Protein AF-A0A937C2F3-F1 (afdb_monomer_lite)

Sequence (194 aa):
MKHLNRYILIVVFMLAGIRSEAISIYEISYEFTKLVDFPKYKAMLVRYGNGTGFMRVRYTSKDGKEVYVVNMEFDEVEGRSKIDGLPHLTLQFKGKNPVYIVNTSKSKQNEAYNPDLLWFKKLTTDKNFKPWGVTSQNMDGTWEQGKTIMPATIPGLGAIIRMQLSPKQIQQLLSLPLRQKSISSWWQTPMIHG

Structure (mmCIF, N/CA/C/O backbone):
data_AF-A0A937C2F3-F1
#
_entry.id   AF-A0A937C2F3-F1
#
loop_
_atom_site.group_PDB
_atom_site.id
_atom_site.type_symbol
_atom_site.label_atom_id
_atom_site.label_alt_id
_atom_site.label_comp_id
_atom_site.label_asym_id
_atom_site.label_entity_id
_atom_site.label_seq_id
_atom_site.pdbx_PDB_ins_code
_atom_site.Cartn_x
_atom_site.Cartn_y
_atom_site.Cartn_z
_atom_site.occupancy
_atom_site.B_iso_or_equiv
_atom_site.auth_seq_id
_atom_site.auth_comp_id
_atom_site.auth_asym_id
_atom_site.auth_atom_id
_atom_site.pdbx_PDB_model_num
ATOM 1 N N . MET A 1 1 ? 28.646 -47.382 -11.756 1.00 59.34 1 MET A N 1
ATOM 2 C CA . MET A 1 1 ? 27.239 -46.918 -11.645 1.00 59.34 1 MET A CA 1
ATOM 3 C C . MET A 1 1 ? 26.893 -46.215 -10.324 1.00 59.34 1 MET A C 1
ATOM 5 O O . MET A 1 1 ? 26.184 -45.224 -10.376 1.00 59.34 1 MET A O 1
ATOM 9 N N . LYS A 1 2 ? 27.409 -46.623 -9.148 1.00 66.81 2 LYS A N 1
ATOM 10 C CA . LYS A 1 2 ? 27.052 -46.000 -7.845 1.00 66.81 2 LYS A CA 1
ATOM 11 C C . LYS A 1 2 ? 27.398 -44.502 -7.703 1.00 66.81 2 LYS A C 1
ATOM 13 O O . LYS A 1 2 ? 26.695 -43.782 -7.002 1.00 66.81 2 LYS A O 1
ATOM 18 N N . HIS A 1 3 ? 28.449 -44.023 -8.372 1.00 72.69 3 HIS A N 1
ATOM 19 C CA . HIS A 1 3 ? 28.861 -42.613 -8.313 1.00 72.69 3 HIS A CA 1
ATOM 20 C C . HIS A 1 3 ? 27.993 -41.691 -9.184 1.00 72.69 3 HIS A C 1
ATOM 22 O O . HIS A 1 3 ? 27.753 -40.554 -8.795 1.00 72.69 3 HIS A O 1
ATOM 28 N N . LEU A 1 4 ? 27.442 -42.194 -10.296 1.00 83.81 4 LEU A N 1
ATOM 29 C CA . LEU A 1 4 ? 26.584 -41.422 -11.205 1.00 83.81 4 LEU A CA 1
ATOM 30 C C . LEU A 1 4 ? 25.303 -40.940 -10.503 1.00 83.81 4 LEU A C 1
ATOM 32 O O . LEU A 1 4 ? 24.949 -39.770 -10.601 1.00 83.81 4 LEU A O 1
ATOM 36 N N . ASN A 1 5 ? 24.683 -41.804 -9.691 1.00 81.19 5 ASN A N 1
ATOM 37 C CA . ASN A 1 5 ? 23.485 -41.455 -8.918 1.00 81.19 5 ASN A CA 1
ATOM 38 C C . ASN A 1 5 ? 23.741 -40.343 -7.888 1.00 81.19 5 ASN A C 1
ATOM 40 O O . ASN A 1 5 ? 22.843 -39.553 -7.606 1.00 81.19 5 ASN A O 1
ATOM 44 N N . ARG A 1 6 ? 24.962 -40.246 -7.341 1.00 84.75 6 ARG A N 1
ATOM 45 C CA . ARG A 1 6 ? 25.328 -39.174 -6.400 1.00 84.75 6 ARG A CA 1
ATOM 46 C C . ARG A 1 6 ? 25.446 -37.823 -7.104 1.00 84.75 6 ARG A C 1
ATOM 48 O O . ARG A 1 6 ? 24.940 -36.836 -6.582 1.00 84.75 6 ARG A O 1
ATOM 55 N N . TYR A 1 7 ? 26.054 -37.782 -8.290 1.00 90.50 7 TYR A N 1
ATOM 56 C CA . TYR A 1 7 ? 26.140 -36.546 -9.075 1.00 90.50 7 TYR A CA 1
ATOM 57 C C . TYR A 1 7 ? 24.763 -36.076 -9.551 1.00 90.50 7 TYR A C 1
ATOM 59 O O . TYR A 1 7 ? 24.472 -34.888 -9.463 1.00 90.50 7 TYR A O 1
ATOM 67 N N . ILE A 1 8 ? 23.887 -37.001 -9.959 1.00 91.56 8 ILE A N 1
ATOM 68 C CA . ILE A 1 8 ? 22.504 -36.674 -10.332 1.00 91.56 8 ILE A CA 1
ATOM 69 C C . ILE A 1 8 ? 21.752 -36.052 -9.147 1.00 91.56 8 ILE A C 1
ATOM 71 O O . ILE A 1 8 ? 21.112 -35.020 -9.317 1.00 91.56 8 ILE A O 1
ATOM 75 N N . LEU A 1 9 ? 21.877 -36.608 -7.937 1.00 88.81 9 LEU A N 1
ATOM 76 C CA . LEU A 1 9 ? 21.261 -36.038 -6.730 1.00 88.81 9 LEU A CA 1
ATOM 77 C C . LEU A 1 9 ? 21.763 -34.623 -6.414 1.00 88.81 9 LEU A C 1
ATOM 79 O O . LEU A 1 9 ? 20.959 -33.756 -6.080 1.00 88.81 9 LEU A O 1
ATOM 83 N N . ILE A 1 10 ? 23.068 -34.371 -6.557 1.00 88.56 10 ILE A N 1
ATOM 84 C CA . ILE A 1 10 ? 23.652 -33.037 -6.345 1.00 88.56 10 ILE A CA 1
ATOM 85 C C . ILE A 1 10 ? 23.125 -32.043 -7.386 1.00 88.56 10 ILE A C 1
ATOM 87 O O . ILE A 1 10 ? 22.741 -30.934 -7.024 1.00 88.56 10 ILE A O 1
ATOM 91 N N . VAL A 1 11 ? 23.044 -32.441 -8.659 1.00 89.06 11 VAL A N 1
ATOM 92 C CA . VAL A 1 11 ? 22.509 -31.592 -9.736 1.00 89.06 11 VAL A CA 1
ATOM 93 C C . VAL A 1 11 ? 21.021 -31.303 -9.524 1.00 89.06 11 VAL A C 1
ATOM 95 O O . VAL A 1 11 ? 20.610 -30.152 -9.626 1.00 89.06 11 VAL A O 1
ATOM 98 N N . VAL A 1 12 ? 20.216 -32.303 -9.151 1.00 87.31 12 VAL A N 1
ATOM 99 C CA . VAL A 1 12 ? 18.787 -32.118 -8.837 1.00 87.31 12 VAL A CA 1
ATOM 100 C C . VAL A 1 12 ? 18.601 -31.178 -7.644 1.00 87.31 12 VAL A C 1
ATOM 102 O O . VAL A 1 12 ? 17.763 -30.279 -7.700 1.00 87.31 12 VAL A O 1
ATOM 105 N N . PHE A 1 13 ? 19.409 -31.324 -6.591 1.00 84.38 13 PHE A N 1
ATOM 106 C CA . PHE A 1 13 ? 19.359 -30.440 -5.424 1.00 84.38 13 PHE A CA 1
ATOM 107 C C . PHE A 1 13 ? 19.782 -29.002 -5.766 1.00 84.38 13 PHE A C 1
ATOM 109 O O . PHE A 1 13 ? 19.158 -28.043 -5.315 1.00 84.38 13 PHE A O 1
ATOM 116 N N . MET A 1 14 ? 20.797 -28.841 -6.618 1.00 82.44 14 MET A N 1
ATOM 117 C CA . MET A 1 14 ? 21.270 -27.534 -7.075 1.00 82.44 14 MET A CA 1
ATOM 118 C C . MET A 1 14 ? 20.243 -26.835 -7.979 1.00 82.44 14 MET A C 1
ATOM 120 O O . MET A 1 14 ? 20.016 -25.637 -7.829 1.00 82.44 14 MET A O 1
ATOM 124 N N . LEU A 1 15 ? 19.561 -27.578 -8.856 1.00 81.00 15 LEU A N 1
ATOM 125 C CA . LEU A 1 15 ? 18.489 -27.053 -9.709 1.00 81.00 15 LEU A CA 1
ATOM 126 C C . LEU A 1 15 ? 17.220 -26.702 -8.914 1.00 81.00 15 LEU A C 1
ATOM 128 O O . LEU A 1 15 ? 16.535 -25.735 -9.247 1.00 81.00 15 LEU A O 1
ATOM 132 N N . ALA A 1 16 ? 16.929 -27.429 -7.830 1.00 73.62 16 ALA A N 1
ATOM 133 C CA . ALA A 1 16 ? 15.800 -27.130 -6.947 1.00 73.62 16 ALA A CA 1
ATOM 134 C C . ALA A 1 16 ? 15.969 -25.803 -6.174 1.00 73.62 16 ALA A C 1
ATOM 136 O O . ALA A 1 16 ? 14.976 -25.172 -5.816 1.00 73.62 16 ALA A O 1
ATOM 137 N N . GLY A 1 17 ? 17.207 -25.342 -5.958 1.00 66.19 17 GLY A N 1
ATOM 138 C CA . GLY A 1 17 ? 17.507 -24.097 -5.241 1.00 66.19 17 GLY A CA 1
ATOM 139 C C . GLY A 1 17 ? 17.297 -22.798 -6.036 1.00 66.19 17 GLY A C 1
ATOM 140 O O . GLY A 1 17 ? 17.398 -21.719 -5.458 1.00 66.19 17 GLY A O 1
ATOM 141 N N . ILE A 1 18 ? 17.001 -22.861 -7.341 1.00 63.84 18 ILE A N 1
ATOM 142 C CA . ILE A 1 18 ? 17.020 -21.680 -8.233 1.00 63.84 18 ILE A CA 1
ATOM 143 C C . ILE A 1 18 ? 15.731 -20.833 -8.145 1.00 63.84 18 ILE A C 1
ATOM 145 O O . ILE A 1 18 ? 15.674 -19.724 -8.671 1.00 63.84 18 ILE A O 1
ATOM 149 N N . ARG A 1 19 ? 14.696 -21.269 -7.415 1.00 59.06 19 ARG A N 1
ATOM 150 C CA . ARG A 1 19 ? 13.443 -20.497 -7.264 1.00 59.06 19 ARG A CA 1
ATOM 151 C C . ARG A 1 19 ? 13.519 -19.430 -6.167 1.00 59.06 19 ARG A C 1
ATOM 153 O O . ARG A 1 19 ? 12.699 -19.384 -5.258 1.00 59.06 19 ARG A O 1
ATOM 160 N N . SER A 1 20 ? 14.525 -18.567 -6.254 1.00 59.88 20 SER A N 1
ATOM 161 C CA . SER A 1 20 ? 14.632 -17.357 -5.440 1.00 59.88 20 SER A CA 1
ATOM 162 C C . SER A 1 20 ? 13.805 -16.245 -6.092 1.00 59.88 20 SER A C 1
ATOM 164 O O . SER A 1 20 ? 14.318 -15.501 -6.929 1.00 59.88 20 SER A O 1
ATOM 166 N N . GLU A 1 21 ? 12.534 -16.102 -5.719 1.00 64.19 21 GLU A N 1
ATOM 167 C CA . GLU A 1 21 ? 11.781 -14.899 -6.081 1.00 64.19 21 GLU A CA 1
ATOM 168 C C . GLU A 1 21 ? 12.264 -13.700 -5.255 1.00 64.19 21 GLU A C 1
ATOM 170 O O . GLU A 1 21 ? 12.368 -13.762 -4.028 1.00 64.19 21 GLU A O 1
ATOM 175 N N . ALA A 1 22 ? 12.593 -12.598 -5.932 1.00 61.28 22 ALA A N 1
ATOM 176 C CA . ALA A 1 22 ? 13.010 -11.377 -5.261 1.00 61.28 22 ALA A CA 1
ATOM 177 C C . ALA A 1 22 ? 11.835 -10.797 -4.463 1.00 61.28 22 ALA A C 1
ATOM 179 O O . ALA A 1 22 ? 10.806 -10.445 -5.036 1.00 61.28 22 ALA A O 1
ATOM 180 N N . ILE A 1 23 ? 12.016 -10.659 -3.149 1.00 76.25 23 ILE A N 1
ATOM 181 C CA . ILE A 1 23 ? 11.027 -10.051 -2.260 1.00 76.25 23 ILE A CA 1
ATOM 182 C C . ILE A 1 23 ? 11.414 -8.602 -1.983 1.00 76.25 23 ILE A C 1
ATOM 184 O O . ILE A 1 23 ? 12.557 -8.309 -1.633 1.00 76.25 23 ILE A O 1
ATOM 188 N N . SER A 1 24 ? 10.463 -7.687 -2.170 1.00 78.94 24 SER A N 1
ATOM 189 C CA . SER A 1 24 ? 10.618 -6.265 -1.836 1.00 78.94 24 SER A CA 1
ATOM 190 C C . SER A 1 24 ? 9.563 -5.855 -0.816 1.00 78.94 24 SER A C 1
ATOM 192 O O . SER A 1 24 ? 8.402 -6.236 -0.952 1.00 78.94 24 SER A O 1
ATOM 194 N N . ILE A 1 25 ? 9.962 -5.076 0.194 1.00 83.62 25 ILE A N 1
ATOM 195 C CA . ILE A 1 25 ? 9.065 -4.602 1.252 1.00 83.62 25 ILE A CA 1
ATOM 196 C C . ILE A 1 25 ? 8.908 -3.087 1.155 1.00 83.62 25 ILE A C 1
ATOM 198 O O . ILE A 1 25 ? 9.874 -2.354 0.977 1.00 83.62 25 ILE A O 1
ATOM 202 N N . TYR A 1 26 ? 7.685 -2.597 1.282 1.00 84.06 26 TYR A N 1
ATOM 203 C CA . TYR A 1 26 ? 7.404 -1.168 1.280 1.00 84.06 26 TYR A CA 1
ATOM 204 C C . TYR A 1 26 ? 6.608 -0.807 2.524 1.00 84.06 26 TYR A C 1
ATOM 206 O O . TYR A 1 26 ? 5.752 -1.569 2.962 1.00 84.06 26 TYR A O 1
ATOM 214 N N . GLU A 1 27 ? 6.881 0.367 3.080 1.00 88.12 27 GLU A N 1
ATOM 215 C CA . GLU A 1 27 ? 6.050 0.974 4.110 1.00 88.12 27 GLU A CA 1
ATOM 216 C C . GLU A 1 27 ? 5.585 2.334 3.596 1.00 88.12 27 GLU A C 1
ATOM 218 O O . GLU A 1 27 ? 6.403 3.176 3.225 1.00 88.12 27 GLU A O 1
ATOM 223 N N . ILE A 1 28 ? 4.271 2.532 3.536 1.00 88.56 28 ILE A N 1
ATOM 224 C CA . ILE A 1 28 ? 3.650 3.738 2.991 1.00 88.56 28 ILE A CA 1
ATOM 225 C C . ILE A 1 28 ? 2.641 4.239 4.011 1.00 88.56 28 ILE A C 1
ATOM 227 O O . ILE A 1 28 ? 1.762 3.497 4.437 1.00 88.56 28 ILE A O 1
ATOM 231 N N . SER A 1 29 ? 2.760 5.503 4.409 1.00 91.44 29 SER A N 1
ATOM 232 C CA . SER A 1 29 ? 1.699 6.185 5.151 1.00 91.44 29 SER A CA 1
ATOM 233 C C . SER A 1 29 ? 0.949 7.123 4.215 1.00 91.44 29 SER A C 1
ATOM 235 O O . SER A 1 29 ? 1.562 7.733 3.341 1.00 91.44 29 SER A O 1
ATOM 237 N N . TYR A 1 30 ? -0.363 7.229 4.377 1.00 91.06 30 TYR A N 1
ATOM 238 C CA . TYR A 1 30 ? -1.217 8.078 3.550 1.00 91.06 30 TYR A CA 1
ATOM 239 C C . TYR A 1 30 ? -2.452 8.537 4.323 1.00 91.06 30 TYR A C 1
ATOM 241 O O . TYR A 1 30 ? -2.789 7.983 5.370 1.00 91.06 30 TYR A O 1
ATOM 249 N N . GLU A 1 31 ? -3.096 9.573 3.808 1.00 91.12 31 GLU A N 1
ATOM 250 C CA . GLU A 1 31 ? -4.352 10.132 4.307 1.00 91.12 31 GLU A CA 1
ATOM 251 C C . GLU A 1 31 ? -5.325 10.344 3.151 1.00 91.12 31 GLU A C 1
ATOM 253 O O . GLU A 1 31 ? -4.914 10.608 2.019 1.00 91.12 31 GLU A O 1
ATOM 258 N N . PHE A 1 32 ? -6.612 10.251 3.455 1.00 87.69 32 PHE A N 1
ATOM 259 C CA . PHE A 1 32 ? -7.707 10.585 2.554 1.00 87.69 32 PHE A CA 1
ATOM 260 C C . PHE A 1 32 ? -8.330 11.895 3.033 1.00 87.69 32 PHE A C 1
ATOM 262 O O . PHE A 1 32 ? -8.539 12.084 4.229 1.00 87.69 32 PHE A O 1
ATOM 269 N N . THR A 1 33 ? -8.572 12.833 2.120 1.00 80.88 33 THR A N 1
ATOM 270 C CA . THR A 1 33 ? -9.004 14.189 2.492 1.00 80.88 33 THR A CA 1
ATOM 271 C C . THR A 1 33 ? -10.462 14.242 2.934 1.00 80.88 33 THR A C 1
ATOM 273 O O . THR A 1 33 ? -10.823 15.134 3.700 1.00 80.88 33 THR A O 1
ATOM 276 N N . LYS A 1 34 ? -11.298 13.298 2.487 1.00 81.56 34 LYS A N 1
ATOM 277 C CA . LYS A 1 34 ? -12.726 13.235 2.820 1.00 81.56 34 LYS A CA 1
ATOM 278 C C . LYS A 1 34 ? -13.021 12.304 3.999 1.00 81.56 34 LYS A C 1
ATOM 280 O O . LYS A 1 34 ? -14.055 12.468 4.642 1.00 81.56 34 LYS 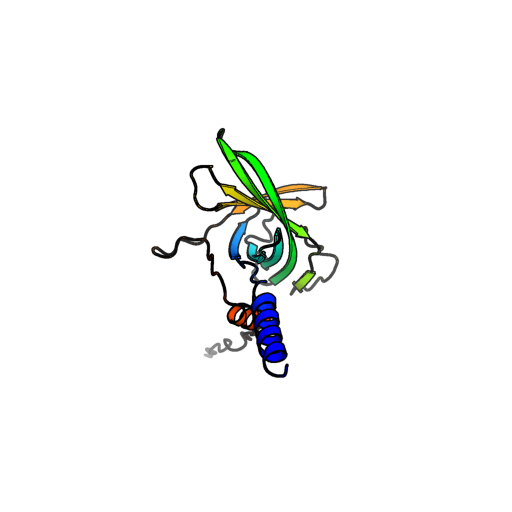A O 1
ATOM 285 N N . LEU A 1 35 ? -12.117 11.381 4.338 1.00 78.81 35 LEU A N 1
ATOM 286 C CA . LEU A 1 35 ? -12.280 10.441 5.458 1.00 78.81 35 LEU A CA 1
ATOM 287 C C . LEU A 1 35 ? -11.72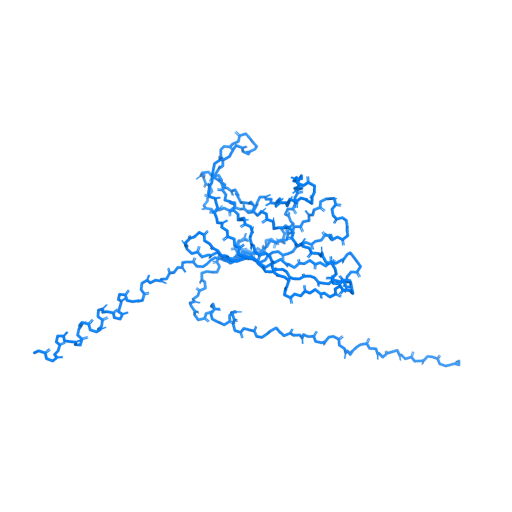3 11.013 6.770 1.00 78.81 35 LEU A C 1
ATOM 289 O O . LEU A 1 35 ? -10.687 10.587 7.278 1.00 78.81 35 LEU A O 1
ATOM 293 N N . VAL A 1 36 ? -12.438 11.981 7.343 1.00 77.06 36 VAL A N 1
ATOM 294 C CA . VAL A 1 36 ? -12.011 12.693 8.564 1.00 77.06 36 VAL A CA 1
ATOM 295 C C . VAL A 1 36 ? -11.962 11.781 9.799 1.00 77.06 36 VAL A C 1
ATOM 297 O O . VAL A 1 36 ? -11.161 12.018 10.707 1.00 77.06 36 VAL A O 1
ATOM 300 N N . ASP A 1 37 ? -12.782 10.731 9.829 1.00 82.12 37 ASP A N 1
ATOM 301 C CA . ASP A 1 37 ? -12.858 9.788 10.952 1.00 82.12 37 ASP A CA 1
ATOM 302 C C . ASP A 1 37 ? -11.626 8.882 11.053 1.00 82.12 37 ASP A C 1
ATOM 304 O O . ASP A 1 37 ? -11.313 8.378 12.133 1.00 82.12 37 ASP A O 1
ATOM 308 N N . PHE A 1 38 ? -10.881 8.741 9.955 1.00 84.56 38 PHE A N 1
ATOM 309 C CA . PHE A 1 38 ? -9.683 7.915 9.853 1.00 84.56 38 PHE A CA 1
ATOM 310 C C . PHE A 1 38 ? -8.531 8.749 9.287 1.00 84.56 38 PHE A C 1
ATOM 312 O O . PHE A 1 38 ? -8.230 8.687 8.095 1.00 84.56 38 PHE A O 1
ATOM 319 N N . PRO A 1 39 ? -7.852 9.539 10.135 1.00 84.31 39 PRO A N 1
ATOM 320 C CA . PRO A 1 39 ? -6.933 10.575 9.669 1.00 84.31 39 PRO A CA 1
ATOM 321 C C . PRO A 1 39 ? -5.662 10.022 9.019 1.00 84.31 39 PRO A C 1
ATOM 323 O O . PRO A 1 39 ? -4.958 10.753 8.329 1.00 84.31 39 PRO A O 1
ATOM 326 N N . LYS A 1 40 ? -5.310 8.756 9.274 1.00 90.88 40 LYS A N 1
ATOM 327 C CA . LYS A 1 40 ? -4.058 8.178 8.791 1.00 90.88 40 LYS A CA 1
ATOM 328 C C . LYS A 1 40 ? -4.148 6.675 8.588 1.00 90.88 40 LYS A C 1
ATOM 330 O O . LYS A 1 40 ? -4.582 5.931 9.468 1.00 90.88 40 LYS A O 1
ATOM 335 N N . TYR A 1 41 ? -3.581 6.251 7.470 1.00 92.19 41 TYR A N 1
ATOM 336 C CA . TYR A 1 41 ? -3.399 4.867 7.077 1.00 92.19 41 TYR A CA 1
ATOM 337 C C . TYR A 1 41 ? -1.910 4.558 6.975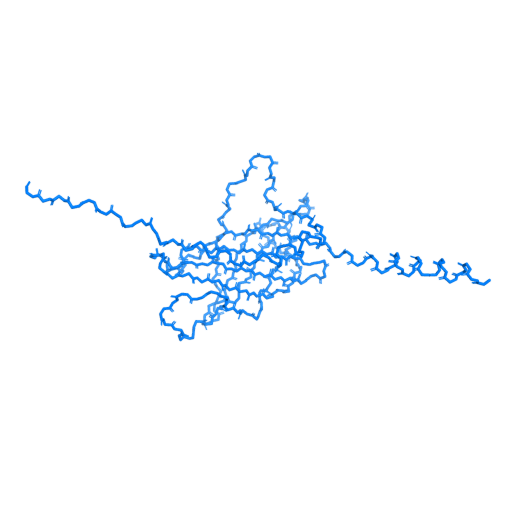 1.00 92.19 41 TYR A C 1
ATOM 339 O O . TYR A 1 41 ? -1.086 5.416 6.640 1.00 92.19 41 TYR A O 1
ATOM 347 N N . LYS A 1 42 ? -1.557 3.312 7.280 1.00 92.75 42 LYS A N 1
ATOM 348 C CA . LYS A 1 42 ? -0.203 2.785 7.158 1.00 92.75 42 LYS A CA 1
ATOM 349 C C . LYS A 1 42 ? -0.251 1.418 6.488 1.00 92.75 42 LYS A C 1
ATOM 351 O O . LYS A 1 42 ? -0.692 0.450 7.103 1.00 92.75 42 LYS A O 1
ATOM 356 N N . ALA A 1 43 ? 0.225 1.341 5.252 1.00 91.62 43 ALA A N 1
ATOM 357 C CA . ALA A 1 43 ? 0.351 0.109 4.490 1.00 91.62 43 ALA A CA 1
ATOM 358 C C . ALA A 1 43 ? 1.771 -0.460 4.586 1.00 91.62 43 ALA A C 1
ATOM 360 O O . ALA A 1 43 ? 2.757 0.245 4.368 1.00 91.62 43 ALA A O 1
ATOM 361 N N . MET A 1 44 ? 1.863 -1.756 4.868 1.00 91.50 44 MET A N 1
ATOM 362 C CA . MET A 1 44 ? 3.041 -2.582 4.630 1.00 91.50 44 MET A CA 1
ATOM 363 C C . MET A 1 44 ? 2.777 -3.433 3.391 1.00 91.50 44 MET A C 1
ATOM 365 O O . MET A 1 44 ? 1.809 -4.189 3.361 1.00 91.50 44 MET A O 1
ATOM 369 N N . LEU A 1 45 ? 3.639 -3.326 2.389 1.00 89.75 45 LEU A N 1
ATOM 370 C CA . LEU A 1 45 ? 3.552 -4.077 1.144 1.00 89.75 45 LEU A CA 1
ATOM 371 C C . LEU A 1 45 ? 4.671 -5.111 1.085 1.00 89.75 45 LEU A C 1
ATOM 373 O O . LEU A 1 45 ? 5.824 -4.763 1.329 1.00 89.75 45 LEU A O 1
ATOM 377 N N . VAL A 1 46 ? 4.356 -6.347 0.715 1.00 89.56 46 VAL A N 1
ATOM 378 C CA . VAL A 1 46 ? 5.344 -7.383 0.397 1.00 89.56 46 VAL A CA 1
ATOM 379 C C . VAL A 1 46 ? 5.096 -7.849 -1.026 1.00 89.56 46 VAL A C 1
ATOM 381 O O . VAL A 1 46 ? 4.083 -8.479 -1.310 1.00 89.56 46 VAL A O 1
ATOM 384 N N . ARG A 1 47 ? 6.031 -7.514 -1.914 1.00 88.31 47 ARG A N 1
ATOM 385 C CA . ARG A 1 47 ? 5.992 -7.829 -3.341 1.00 88.31 47 ARG A CA 1
ATOM 386 C C . ARG A 1 47 ? 6.825 -9.065 -3.636 1.00 88.31 47 ARG A C 1
ATOM 388 O O . ARG A 1 47 ? 7.993 -9.106 -3.247 1.00 88.31 47 ARG A O 1
ATOM 395 N N . TYR A 1 48 ? 6.234 -10.018 -4.347 1.00 87.12 48 TYR A N 1
ATOM 396 C CA . TYR A 1 48 ? 6.899 -11.203 -4.877 1.00 87.12 48 TYR A CA 1
ATOM 397 C C . TYR A 1 48 ? 7.450 -10.946 -6.286 1.00 87.12 48 TYR A C 1
ATOM 399 O O . TYR A 1 48 ? 7.083 -9.981 -6.959 1.00 87.12 48 TYR A O 1
ATOM 407 N N . GLY A 1 49 ? 8.353 -11.813 -6.746 1.00 81.88 49 GLY A N 1
ATOM 408 C CA . GLY A 1 49 ? 9.009 -11.667 -8.049 1.00 81.88 49 GLY A CA 1
ATOM 409 C C . GLY A 1 49 ? 8.085 -11.946 -9.239 1.00 81.88 49 GLY A C 1
ATOM 410 O O . GLY A 1 49 ? 8.451 -11.645 -10.370 1.00 81.88 49 GLY A O 1
ATOM 411 N N . ASN A 1 50 ? 6.902 -12.502 -8.982 1.00 85.44 50 ASN A N 1
ATOM 412 C CA . ASN A 1 50 ? 5.925 -12.939 -9.977 1.00 85.44 50 ASN A CA 1
ATOM 413 C C . ASN A 1 50 ? 4.776 -11.939 -10.241 1.00 85.44 50 ASN A C 1
ATOM 415 O O . ASN A 1 50 ? 3.805 -12.301 -10.899 1.00 85.44 50 ASN A O 1
ATOM 419 N N . GLY A 1 51 ? 4.861 -10.706 -9.727 1.00 87.94 51 GLY A N 1
ATOM 420 C CA . GLY A 1 51 ? 3.820 -9.683 -9.920 1.00 87.94 51 GLY A CA 1
ATOM 421 C C . GLY A 1 51 ? 2.616 -9.817 -8.980 1.00 87.94 51 GLY A C 1
ATOM 422 O O . GLY A 1 51 ? 1.584 -9.188 -9.197 1.00 87.94 51 GLY A O 1
ATOM 423 N N . THR A 1 52 ? 2.737 -10.619 -7.924 1.00 93.06 52 THR A N 1
ATOM 424 C CA . THR A 1 52 ? 1.743 -10.708 -6.849 1.00 93.06 52 THR A CA 1
ATOM 425 C C . THR A 1 52 ? 2.371 -10.347 -5.507 1.00 93.06 52 THR A C 1
ATOM 427 O O . THR A 1 52 ? 3.578 -10.102 -5.393 1.00 93.06 52 THR A O 1
ATOM 430 N N . GLY A 1 53 ? 1.554 -10.290 -4.465 1.00 91.69 53 GLY A N 1
ATOM 431 C CA . GLY A 1 53 ? 2.031 -10.061 -3.114 1.00 91.69 53 GLY A CA 1
ATOM 432 C C . GLY A 1 53 ? 0.891 -9.894 -2.132 1.00 91.69 53 GLY A C 1
ATOM 433 O O . GLY A 1 53 ? -0.265 -10.189 -2.439 1.00 91.69 53 GLY A O 1
ATOM 434 N N . PHE A 1 54 ? 1.219 -9.391 -0.947 1.00 93.88 54 PHE A N 1
ATOM 435 C CA . PHE A 1 54 ? 0.209 -8.988 0.021 1.00 93.88 54 PHE A CA 1
ATOM 436 C C . PHE A 1 54 ? 0.468 -7.585 0.558 1.00 93.88 54 PHE A C 1
ATOM 438 O O . PHE A 1 54 ? 1.605 -7.118 0.669 1.00 93.88 54 PHE A O 1
ATOM 445 N N . MET A 1 55 ? -0.621 -6.922 0.916 1.00 94.12 55 MET A N 1
ATOM 446 C CA . MET A 1 55 ? -0.645 -5.635 1.580 1.00 94.12 55 MET A CA 1
ATOM 447 C C . MET A 1 55 ? -1.340 -5.780 2.926 1.00 94.12 55 MET A C 1
ATOM 449 O O . MET A 1 55 ? -2.387 -6.416 3.043 1.00 94.12 55 MET A O 1
ATOM 453 N N . ARG A 1 56 ? -0.767 -5.157 3.952 1.00 95.12 56 ARG A N 1
ATOM 454 C CA . ARG A 1 56 ? -1.389 -5.017 5.261 1.00 95.12 56 ARG A CA 1
ATOM 455 C C . ARG A 1 56 ? -1.565 -3.550 5.582 1.00 95.12 56 ARG A C 1
ATOM 457 O O . ARG A 1 56 ? -0.573 -2.844 5.746 1.00 95.12 56 ARG A O 1
ATOM 464 N N . VAL A 1 57 ? -2.807 -3.113 5.714 1.00 94.12 57 VAL A N 1
ATOM 465 C CA . VAL A 1 57 ? -3.149 -1.735 6.056 1.00 94.12 57 VAL A CA 1
ATOM 466 C C . VAL A 1 57 ? -3.576 -1.670 7.510 1.00 94.12 57 VAL A C 1
ATOM 468 O O . VAL A 1 57 ? -4.426 -2.436 7.954 1.00 94.12 57 VAL A O 1
ATOM 471 N N . ARG A 1 58 ? -2.977 -0.749 8.259 1.00 94.25 58 ARG A N 1
ATOM 472 C CA . ARG A 1 58 ? -3.402 -0.378 9.604 1.00 94.25 58 ARG A CA 1
ATOM 473 C C . ARG A 1 58 ? -3.933 1.044 9.592 1.00 94.25 58 ARG A C 1
ATOM 475 O O . ARG A 1 58 ? -3.257 1.940 9.090 1.00 94.25 58 ARG A O 1
ATOM 482 N N . TYR A 1 59 ? -5.078 1.247 10.220 1.00 92.50 59 TYR A N 1
ATOM 483 C CA . TYR A 1 59 ? -5.655 2.564 10.445 1.00 92.50 59 TYR A CA 1
ATOM 484 C C . TYR A 1 59 ? -6.352 2.600 11.806 1.00 92.50 59 TYR A C 1
ATOM 486 O O . TYR A 1 59 ? -6.632 1.560 12.409 1.00 92.50 59 TYR A O 1
ATOM 494 N N . THR A 1 60 ? -6.547 3.807 12.323 1.00 90.31 60 THR A N 1
ATOM 495 C CA . THR A 1 60 ? -7.124 4.038 13.648 1.00 90.31 60 THR A CA 1
ATOM 496 C C . THR A 1 60 ? -8.170 5.136 13.540 1.00 90.31 60 THR A C 1
ATOM 498 O O . THR A 1 60 ? -7.966 6.085 12.778 1.00 90.31 60 THR A O 1
ATOM 501 N N . SER A 1 61 ? -9.256 5.030 14.307 1.00 90.31 61 SER A N 1
ATOM 502 C CA . SER A 1 61 ? -10.213 6.124 14.471 1.00 90.31 61 SER A CA 1
ATOM 503 C C . SER A 1 61 ? -9.514 7.395 14.960 1.00 90.31 61 SER A C 1
ATOM 505 O O . SER A 1 61 ? -8.488 7.353 15.649 1.00 90.31 61 SER A O 1
ATOM 507 N N . LYS A 1 62 ? -10.089 8.552 14.641 1.00 87.50 62 LYS A N 1
ATOM 508 C CA . LYS A 1 62 ? -9.575 9.865 15.049 1.00 87.50 62 LYS A CA 1
ATOM 509 C C . LYS A 1 62 ? -9.399 10.003 16.565 1.00 87.50 62 LYS A C 1
ATOM 511 O O . LYS A 1 62 ? -8.484 10.691 17.010 1.00 87.50 62 LYS A O 1
ATOM 516 N N . ASP A 1 63 ? -10.245 9.343 17.355 1.00 88.12 63 ASP A N 1
ATOM 517 C CA . ASP A 1 63 ? -10.170 9.338 18.820 1.00 88.12 63 ASP A CA 1
ATOM 518 C C . ASP A 1 63 ? -9.202 8.285 19.394 1.00 88.12 63 ASP A C 1
ATOM 520 O O . ASP A 1 63 ? -9.025 8.203 20.610 1.00 88.12 63 ASP A O 1
ATOM 524 N N . GLY A 1 64 ? -8.566 7.485 18.534 1.00 86.56 64 GLY A N 1
ATOM 525 C CA . GLY A 1 64 ? -7.553 6.503 18.907 1.00 86.56 64 GLY A CA 1
ATOM 526 C C . GLY A 1 64 ? -8.091 5.203 19.509 1.00 86.56 64 GLY A C 1
ATOM 527 O O . GLY A 1 64 ? -7.290 4.331 19.847 1.00 86.56 64 GLY A O 1
ATOM 528 N N . LYS A 1 65 ? -9.411 5.061 19.681 1.00 87.75 65 LYS A N 1
ATOM 529 C CA . LYS A 1 65 ? -10.010 3.928 20.405 1.00 87.75 65 LYS A CA 1
ATOM 530 C C . LYS A 1 65 ? -10.214 2.697 19.540 1.00 87.75 65 LYS A C 1
ATOM 532 O O . LYS A 1 65 ? -10.183 1.580 20.058 1.00 87.75 65 LYS A O 1
ATOM 537 N N . GLU A 1 66 ? -10.423 2.892 18.246 1.00 90.81 66 GLU A N 1
ATOM 538 C CA . GLU A 1 66 ? -10.686 1.806 17.316 1.00 90.81 66 GLU A CA 1
ATOM 539 C C . GLU A 1 66 ? -9.489 1.601 16.403 1.00 90.81 66 GLU A C 1
ATOM 541 O O . GLU A 1 66 ? -9.046 2.517 15.715 1.00 90.81 66 GLU A O 1
ATOM 546 N N . VAL A 1 67 ? -8.943 0.390 16.421 1.00 91.25 67 VAL A N 1
ATOM 547 C CA . VAL A 1 67 ? -7.801 -0.012 15.613 1.00 91.25 67 VAL A CA 1
ATOM 548 C C . VAL A 1 67 ? -8.253 -1.083 14.641 1.00 91.25 67 VAL A C 1
ATOM 550 O O . VAL A 1 67 ? -8.822 -2.108 15.026 1.00 91.25 67 VAL A O 1
ATOM 553 N N . TYR A 1 68 ? -7.894 -0.862 13.386 1.00 92.75 68 TYR A N 1
ATOM 554 C CA . TYR A 1 68 ? -8.201 -1.748 12.285 1.00 92.75 68 TYR A CA 1
ATOM 555 C C . TYR A 1 68 ? -6.906 -2.199 11.623 1.00 92.75 68 TYR A C 1
ATOM 557 O O . TYR A 1 68 ? -5.980 -1.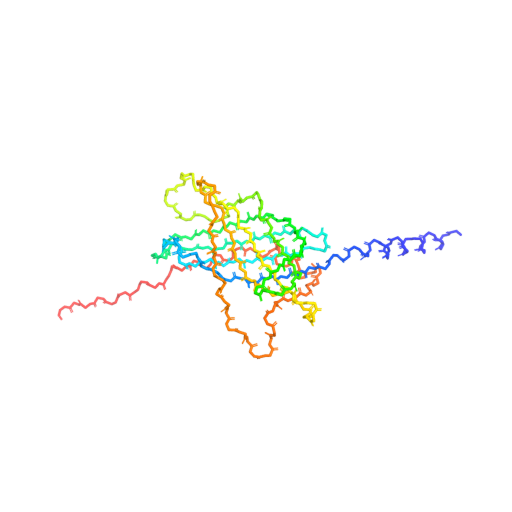410 11.407 1.00 92.75 68 TYR A O 1
ATOM 565 N N . VAL A 1 69 ? -6.824 -3.491 11.320 1.00 94.19 69 VAL A N 1
ATOM 566 C CA . VAL A 1 69 ? -5.748 -4.076 10.522 1.00 94.19 69 VAL A CA 1
ATOM 567 C C . VAL A 1 69 ? -6.374 -4.990 9.489 1.00 94.19 69 VAL A C 1
ATOM 569 O O . VAL A 1 69 ? -6.946 -6.022 9.840 1.00 94.19 69 VAL A O 1
ATOM 572 N N . VAL A 1 70 ? -6.214 -4.627 8.224 1.00 94.50 70 VAL A N 1
ATOM 573 C CA . VAL A 1 70 ? -6.721 -5.369 7.072 1.00 94.50 70 VAL A CA 1
ATOM 574 C C . VAL A 1 70 ? -5.547 -5.978 6.330 1.00 94.50 70 VAL A C 1
ATOM 576 O O . VAL A 1 70 ? -4.532 -5.322 6.102 1.00 94.50 70 VAL A O 1
ATOM 579 N N . ASN A 1 71 ? -5.674 -7.246 5.971 1.00 95.50 71 ASN A N 1
ATOM 580 C CA . ASN A 1 71 ? -4.728 -7.962 5.136 1.00 95.50 71 ASN A CA 1
ATOM 581 C C . ASN A 1 71 ? -5.397 -8.302 3.814 1.00 95.50 71 ASN A C 1
ATOM 583 O O . ASN A 1 71 ? -6.560 -8.689 3.789 1.00 95.50 71 ASN A O 1
ATOM 587 N N . MET A 1 72 ? -4.658 -8.156 2.729 1.00 95.50 72 MET A N 1
ATOM 588 C CA . MET A 1 72 ? -5.165 -8.378 1.385 1.00 95.50 72 MET A CA 1
ATOM 589 C C . MET A 1 72 ? -4.048 -8.856 0.481 1.00 95.50 72 MET A C 1
ATOM 591 O O . MET A 1 72 ? -2.879 -8.535 0.688 1.00 95.50 72 MET A O 1
ATOM 595 N N . GLU A 1 73 ? -4.420 -9.616 -0.532 1.00 95.69 73 GLU A N 1
ATOM 596 C CA . GLU A 1 73 ? -3.537 -9.913 -1.650 1.00 95.69 73 GLU A CA 1
ATOM 597 C C . GLU A 1 73 ? -3.526 -8.717 -2.602 1.00 95.69 73 GLU A C 1
ATOM 599 O O . GLU A 1 73 ? -4.410 -7.860 -2.543 1.00 95.69 73 GLU A O 1
ATOM 604 N N . PHE A 1 74 ? -2.553 -8.650 -3.501 1.00 95.06 74 PHE A N 1
ATOM 605 C CA . PHE A 1 74 ? -2.624 -7.718 -4.618 1.00 95.06 74 PHE A CA 1
ATOM 606 C C . PHE A 1 74 ? -2.110 -8.335 -5.910 1.00 95.06 74 PHE A C 1
ATOM 608 O O . PHE A 1 74 ? -1.267 -9.236 -5.893 1.00 95.06 74 PHE A O 1
ATOM 615 N N . ASP A 1 75 ? -2.592 -7.777 -7.016 1.00 95.25 75 ASP A N 1
ATOM 616 C CA . ASP A 1 75 ? -1.995 -7.950 -8.336 1.00 95.25 75 ASP A CA 1
ATOM 617 C C . ASP A 1 75 ? -1.256 -6.671 -8.737 1.00 95.25 75 ASP A C 1
ATOM 619 O O . ASP A 1 75 ? -1.711 -5.549 -8.478 1.00 95.25 75 ASP A O 1
ATOM 623 N N . GLU A 1 76 ? -0.093 -6.852 -9.349 1.00 93.56 76 GLU A N 1
ATOM 624 C CA . GLU A 1 76 ? 0.717 -5.782 -9.909 1.00 93.56 76 GLU A CA 1
ATOM 625 C C . GLU A 1 76 ? 0.315 -5.506 -11.356 1.00 93.56 76 GLU A C 1
ATOM 627 O O . GLU A 1 76 ? 0.238 -6.413 -12.184 1.00 93.56 76 GLU A O 1
ATOM 632 N N . VAL A 1 77 ? 0.086 -4.233 -11.671 1.00 94.44 77 VAL A N 1
ATOM 633 C CA . VAL A 1 77 ? -0.219 -3.785 -13.030 1.00 94.44 77 VAL A CA 1
ATOM 634 C C . VAL A 1 77 ? 0.781 -2.714 -13.437 1.00 94.44 77 VAL A C 1
ATOM 636 O O . VAL A 1 77 ? 0.821 -1.619 -12.868 1.00 94.44 77 VAL A O 1
ATOM 639 N N . GLU A 1 78 ? 1.593 -3.037 -14.439 1.00 92.06 78 GLU A N 1
ATOM 640 C CA . GLU A 1 78 ? 2.490 -2.087 -15.089 1.00 92.06 78 GLU A CA 1
ATOM 641 C C . GLU A 1 78 ? 1.743 -1.258 -16.133 1.00 92.06 78 GLU A C 1
ATOM 643 O O . GLU A 1 78 ? 0.847 -1.737 -16.829 1.00 92.06 78 GLU A O 1
ATOM 648 N N . GLY A 1 79 ? 2.136 0.004 -16.272 1.00 92.06 79 GLY A N 1
ATOM 649 C CA . GLY A 1 79 ? 1.529 0.911 -17.228 1.00 92.06 79 GLY A CA 1
ATOM 650 C C . GLY A 1 79 ? 2.447 2.043 -17.659 1.00 92.06 79 GLY A C 1
ATOM 651 O O . GLY A 1 79 ? 3.605 2.172 -17.248 1.00 92.06 79 GLY A O 1
ATOM 652 N N . ARG A 1 80 ? 1.898 2.886 -18.531 1.00 91.50 80 ARG A N 1
ATOM 653 C CA . ARG A 1 80 ? 2.500 4.150 -18.949 1.00 91.50 80 ARG A CA 1
ATOM 654 C C . ARG A 1 80 ? 1.451 5.238 -18.859 1.00 91.50 80 ARG A C 1
ATOM 656 O O . ARG A 1 80 ? 0.338 5.070 -19.353 1.00 91.50 80 ARG A O 1
ATOM 663 N N . SER A 1 81 ? 1.805 6.353 -18.241 1.00 89.06 81 SER A N 1
ATOM 664 C CA . SER A 1 81 ? 0.880 7.468 -18.044 1.00 89.06 81 SER A CA 1
ATOM 665 C C . SER A 1 81 ? 1.612 8.792 -18.188 1.00 89.06 81 SER A C 1
ATOM 667 O O . SER A 1 81 ? 2.794 8.903 -17.860 1.00 89.06 81 SER A O 1
ATOM 669 N N . LYS A 1 82 ? 0.909 9.811 -18.683 1.00 89.81 82 LYS A N 1
ATOM 670 C CA . LYS A 1 82 ? 1.424 11.178 -18.731 1.00 89.81 82 LYS A CA 1
ATOM 671 C C . LYS A 1 82 ? 1.072 11.859 -17.410 1.00 89.81 82 LYS A C 1
ATOM 673 O O . LYS A 1 82 ? -0.096 12.126 -17.156 1.00 89.81 82 LYS A O 1
ATOM 678 N N . ILE A 1 83 ? 2.073 12.091 -16.568 1.00 85.44 83 ILE A N 1
ATOM 679 C CA . ILE A 1 83 ? 1.930 12.741 -15.258 1.00 85.44 83 ILE A CA 1
ATOM 680 C C . ILE A 1 83 ? 2.736 14.035 -15.330 1.00 85.44 83 ILE A C 1
ATOM 682 O O . ILE A 1 83 ? 3.896 14.002 -15.738 1.00 85.44 83 ILE A O 1
ATOM 686 N N . ASP A 1 84 ? 2.112 15.167 -15.006 1.00 84.50 84 ASP A N 1
ATOM 687 C CA . ASP A 1 84 ? 2.733 16.501 -15.079 1.00 84.50 84 ASP A CA 1
ATOM 688 C C . ASP A 1 84 ? 3.317 16.819 -16.471 1.00 84.50 84 ASP A C 1
ATOM 690 O O . ASP A 1 84 ? 4.376 17.420 -16.620 1.00 84.50 84 ASP A O 1
ATOM 694 N N . GLY A 1 85 ? 2.649 16.347 -17.527 1.00 87.44 85 GLY A N 1
ATOM 695 C CA . GLY A 1 85 ? 3.087 16.552 -18.908 1.00 87.44 85 GLY A CA 1
ATOM 696 C C . GLY A 1 85 ? 4.186 15.597 -19.394 1.00 87.44 85 GLY A C 1
ATOM 697 O O . GLY A 1 85 ? 4.450 15.560 -20.596 1.00 87.44 85 GLY A O 1
ATOM 698 N N . LEU A 1 86 ? 4.767 14.774 -18.517 1.00 89.00 86 LEU A N 1
ATOM 699 C CA . LEU A 1 86 ? 5.880 13.880 -18.839 1.00 89.00 86 LEU A CA 1
ATOM 700 C C . LEU A 1 86 ? 5.454 12.403 -18.862 1.00 89.00 86 LEU A C 1
ATOM 702 O O . LEU A 1 86 ? 4.652 11.974 -18.022 1.00 89.00 86 LEU A O 1
ATOM 706 N N . PRO A 1 87 ? 5.996 11.591 -19.787 1.00 91.06 87 PRO A N 1
ATOM 707 C CA . PRO A 1 87 ? 5.741 10.159 -19.805 1.00 91.06 87 PRO A CA 1
ATOM 708 C C . PRO A 1 87 ? 6.423 9.485 -18.610 1.00 91.06 87 PRO A C 1
ATOM 710 O O . PRO A 1 87 ? 7.638 9.562 -18.435 1.00 91.06 87 PRO A O 1
ATOM 713 N N . HIS A 1 88 ? 5.630 8.792 -17.804 1.00 91.50 88 HIS A N 1
ATOM 714 C CA . HIS A 1 88 ? 6.093 7.994 -16.680 1.00 91.50 88 HIS A CA 1
ATOM 715 C C . HIS A 1 88 ? 5.760 6.522 -16.911 1.00 91.50 88 HIS A C 1
ATOM 717 O O . HIS A 1 88 ? 4.699 6.188 -17.445 1.00 91.50 88 HIS A O 1
ATOM 723 N N . LEU A 1 89 ? 6.650 5.643 -16.453 1.00 91.75 89 LEU A N 1
ATOM 724 C CA . LEU A 1 89 ? 6.275 4.269 -16.144 1.00 91.75 89 LEU A CA 1
ATOM 725 C C . LEU A 1 89 ? 5.464 4.296 -14.850 1.00 91.75 89 LEU A C 1
ATOM 727 O O . LEU A 1 89 ? 5.851 4.969 -13.888 1.00 91.75 89 LEU A O 1
ATOM 731 N N . THR A 1 90 ? 4.354 3.573 -14.825 1.00 92.94 90 THR A N 1
ATOM 732 C CA . THR A 1 90 ? 3.488 3.461 -13.653 1.00 92.94 90 THR A CA 1
ATOM 733 C C . THR A 1 90 ? 3.420 2.021 -13.183 1.00 92.94 90 THR A C 1
ATOM 735 O O . THR A 1 90 ? 3.481 1.087 -13.980 1.00 92.94 90 THR A O 1
ATOM 738 N N . LEU A 1 91 ? 3.330 1.863 -11.867 1.00 91.69 91 LEU A N 1
ATOM 739 C CA . LEU A 1 91 ? 3.105 0.585 -11.217 1.00 91.69 91 LEU A CA 1
ATOM 740 C C . LEU A 1 91 ? 1.933 0.732 -10.262 1.00 91.69 91 LEU A C 1
ATOM 742 O O . LEU A 1 91 ? 1.908 1.664 -9.455 1.00 91.69 91 LEU A O 1
ATOM 746 N N . GLN A 1 92 ? 0.974 -0.172 -10.372 1.00 93.62 92 GLN A N 1
ATOM 747 C CA . GLN A 1 92 ? -0.218 -0.196 -9.541 1.00 93.62 92 GLN A CA 1
ATOM 748 C C . GLN A 1 92 ? -0.247 -1.497 -8.761 1.00 93.62 92 GLN A C 1
ATOM 750 O O . GLN A 1 92 ? -0.099 -2.567 -9.345 1.00 93.62 92 GLN A O 1
ATOM 755 N N . PHE A 1 93 ? -0.480 -1.403 -7.458 1.00 94.25 93 PHE A N 1
ATOM 756 C CA . PHE A 1 93 ? -0.761 -2.561 -6.620 1.00 94.25 93 PHE A CA 1
ATOM 757 C C . PHE A 1 93 ? -2.239 -2.542 -6.263 1.00 94.25 93 PHE A C 1
ATOM 759 O O . PHE A 1 93 ? -2.667 -1.720 -5.452 1.00 94.25 93 PHE A O 1
ATOM 766 N N . LYS A 1 94 ? -3.015 -3.410 -6.915 1.00 94.00 94 LYS A N 1
ATOM 767 C CA . LYS A 1 94 ? -4.468 -3.481 -6.756 1.00 94.00 94 LYS A CA 1
ATOM 768 C C . LYS A 1 94 ? -4.816 -4.504 -5.683 1.00 94.00 94 LYS A C 1
ATOM 770 O O . LYS A 1 94 ? -4.693 -5.704 -5.930 1.00 94.00 94 LYS A O 1
ATOM 775 N N . GLY A 1 95 ? -5.245 -4.033 -4.513 1.00 92.12 95 GLY A N 1
ATOM 776 C CA . GLY A 1 95 ? -5.691 -4.906 -3.432 1.00 92.12 95 GLY A CA 1
ATOM 777 C C . GLY A 1 95 ? -6.895 -5.772 -3.827 1.00 92.12 95 GLY A C 1
ATOM 778 O O . GLY A 1 95 ? -7.776 -5.333 -4.568 1.00 92.12 95 GLY A O 1
ATOM 779 N N . LYS A 1 96 ? -6.952 -6.999 -3.308 1.00 92.94 96 LYS A N 1
ATOM 780 C CA . LYS A 1 96 ? -8.072 -7.936 -3.458 1.00 92.94 96 LYS A CA 1
ATOM 781 C C . LYS A 1 96 ? -8.245 -8.789 -2.204 1.00 92.94 96 LYS A C 1
ATOM 783 O O . LYS A 1 96 ? -7.305 -8.966 -1.432 1.00 92.94 96 LYS A O 1
ATOM 788 N N . ASN A 1 97 ? -9.445 -9.336 -2.027 1.00 93.06 97 ASN A N 1
ATOM 789 C CA . ASN A 1 97 ? -9.786 -10.234 -0.918 1.00 93.06 97 ASN A CA 1
ATOM 790 C C . ASN A 1 97 ? -9.412 -9.655 0.467 1.00 93.06 97 ASN A C 1
ATOM 792 O O . ASN A 1 97 ? -8.616 -10.257 1.189 1.00 93.06 97 ASN A O 1
ATOM 796 N N . PRO A 1 98 ? -9.926 -8.466 0.838 1.00 93.38 98 PRO A N 1
ATOM 797 C CA . PRO A 1 98 ? -9.626 -7.856 2.128 1.00 93.38 98 PRO A CA 1
ATOM 798 C C . PRO A 1 98 ? -10.173 -8.697 3.285 1.00 93.38 98 PRO A C 1
ATOM 800 O O . PRO A 1 98 ? -11.340 -9.082 3.295 1.00 93.38 98 PRO A O 1
ATOM 803 N N . VAL A 1 99 ? -9.336 -8.929 4.295 1.00 91.94 99 VAL A N 1
ATOM 804 C CA . VAL A 1 99 ? -9.697 -9.640 5.525 1.00 91.94 99 VAL A CA 1
ATOM 805 C C . VAL A 1 99 ? -9.213 -8.849 6.734 1.00 91.94 99 VAL A C 1
ATOM 807 O O . VAL A 1 99 ? -8.025 -8.540 6.856 1.00 91.94 99 VAL A O 1
ATOM 810 N N . TYR A 1 100 ? -10.118 -8.550 7.664 1.00 91.88 100 TYR A N 1
ATOM 811 C CA . TYR A 1 100 ? -9.750 -7.961 8.950 1.00 91.88 100 TYR A CA 1
ATOM 812 C C . TYR A 1 100 ? -9.025 -8.989 9.821 1.00 91.88 100 TYR A C 1
ATOM 814 O O . TYR A 1 100 ? -9.578 -10.026 10.173 1.00 91.88 100 TYR A O 1
ATOM 822 N N . ILE A 1 101 ? -7.789 -8.672 10.205 1.00 92.00 101 ILE A N 1
ATOM 823 C CA . ILE A 1 101 ? -7.030 -9.407 11.228 1.00 92.00 101 ILE A CA 1
ATOM 824 C C . ILE A 1 101 ? -7.278 -8.789 12.607 1.00 92.00 101 ILE A C 1
ATOM 826 O O . ILE A 1 101 ? -7.324 -9.490 13.615 1.00 92.00 101 ILE A O 1
ATOM 830 N N . VAL A 1 102 ? -7.435 -7.465 12.655 1.00 91.19 102 VAL A N 1
ATOM 831 C CA . VAL A 1 102 ? -7.796 -6.730 13.869 1.00 91.19 102 VAL A CA 1
ATOM 832 C C . VAL A 1 102 ? -8.950 -5.804 13.529 1.00 91.19 102 VAL A C 1
ATOM 834 O O . VAL A 1 102 ? -8.861 -5.029 12.581 1.00 91.19 102 VAL A O 1
ATOM 837 N N . ASN A 1 103 ? -10.011 -5.888 14.320 1.00 90.44 103 ASN A N 1
ATOM 838 C CA . ASN A 1 103 ? -11.100 -4.927 14.344 1.00 90.44 103 ASN A CA 1
ATOM 839 C C . ASN A 1 103 ? -11.524 -4.789 15.812 1.00 90.44 103 ASN A C 1
ATOM 841 O O . ASN A 1 103 ? -12.070 -5.733 16.389 1.00 90.44 103 ASN A O 1
ATOM 845 N N . THR A 1 104 ? -11.190 -3.657 16.437 1.00 89.12 104 THR A N 1
ATOM 846 C CA . THR A 1 104 ? -11.563 -3.384 17.835 1.00 89.12 104 THR A CA 1
ATOM 847 C C . THR A 1 104 ? -12.873 -2.607 17.964 1.00 89.12 104 THR A C 1
ATOM 849 O O . THR A 1 104 ? -13.219 -2.211 19.078 1.00 89.12 104 THR A O 1
ATOM 852 N N . SER A 1 105 ? -13.595 -2.388 16.859 1.00 84.50 105 SER A N 1
ATOM 853 C CA . SER A 1 105 ? -14.914 -1.760 16.873 1.00 84.50 105 SER A CA 1
ATOM 854 C C . SER A 1 105 ? -15.883 -2.565 17.725 1.00 84.50 105 SER A C 1
ATOM 856 O O . SER A 1 105 ? -15.907 -3.802 17.708 1.00 84.50 105 SER A O 1
ATOM 858 N N . LYS A 1 106 ? -16.729 -1.850 18.467 1.00 78.69 106 LYS A N 1
ATOM 859 C CA . LYS A 1 106 ? -17.842 -2.466 19.199 1.00 78.69 106 LYS A CA 1
ATOM 860 C C . LYS A 1 106 ? -18.967 -2.886 18.251 1.00 78.69 106 LYS A C 1
ATOM 862 O O . LYS A 1 106 ? -19.697 -3.825 18.562 1.00 78.69 106 LYS A O 1
ATOM 867 N N . SER A 1 107 ? -19.084 -2.223 17.100 1.00 73.94 107 SER A N 1
ATOM 868 C CA . SER A 1 107 ? -20.038 -2.560 16.049 1.00 73.94 107 SER A CA 1
ATOM 869 C C . SER A 1 107 ? -19.341 -3.422 15.001 1.00 73.94 107 SER A C 1
ATOM 871 O O . SER A 1 107 ? -18.634 -2.927 14.135 1.00 73.94 107 SER A O 1
ATOM 873 N N 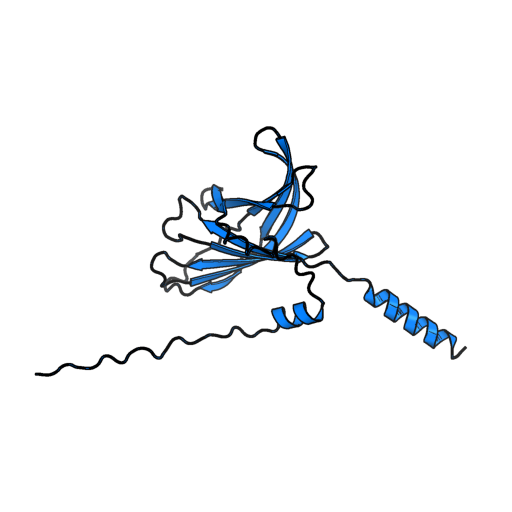. LYS A 1 108 ? -19.528 -4.743 15.065 1.00 66.31 108 LYS A N 1
ATOM 874 C CA . LYS A 1 108 ? -18.972 -5.674 14.063 1.00 66.31 108 LYS A CA 1
ATOM 875 C C . LYS A 1 108 ? -19.796 -5.740 12.769 1.00 66.31 108 LYS A C 1
ATOM 877 O O . LYS A 1 108 ? -19.580 -6.640 11.960 1.00 66.31 108 LYS A O 1
ATOM 882 N N . GLN A 1 109 ? -20.790 -4.869 12.595 1.00 55.47 109 GLN A N 1
ATOM 883 C CA . GLN A 1 109 ? -21.685 -4.937 11.444 1.00 55.47 109 GLN A CA 1
ATOM 884 C C . GLN A 1 109 ? -21.061 -4.255 10.219 1.00 55.47 109 GLN A C 1
ATOM 886 O O . GLN A 1 109 ? -20.898 -3.043 10.199 1.00 55.47 109 GLN A O 1
ATOM 891 N N . ASN A 1 110 ? -20.782 -5.058 9.187 1.00 51.88 110 ASN A N 1
ATOM 892 C CA . ASN A 1 110 ? -20.643 -4.653 7.781 1.00 51.88 110 ASN A CA 1
ATOM 893 C C . ASN A 1 110 ? -19.624 -3.558 7.429 1.00 51.88 110 ASN A C 1
ATOM 895 O O . ASN A 1 110 ? -19.799 -2.852 6.437 1.00 51.88 110 ASN A O 1
ATOM 899 N N . GLU A 1 111 ? -18.507 -3.467 8.138 1.00 62.19 111 GLU A N 1
ATOM 900 C CA . GLU A 1 111 ? -17.360 -2.731 7.607 1.00 62.19 111 GLU A CA 1
ATOM 901 C C . GLU A 1 111 ? -16.650 -3.611 6.576 1.00 62.19 111 GLU A C 1
ATOM 903 O O . GLU A 1 111 ? -15.718 -4.344 6.890 1.00 62.19 111 GLU A O 1
ATOM 908 N N . ALA A 1 112 ? -17.141 -3.615 5.338 1.00 71.00 112 ALA A N 1
ATOM 909 C CA . ALA A 1 112 ? -16.360 -4.122 4.221 1.00 71.00 112 ALA A CA 1
ATOM 910 C C . ALA A 1 112 ? -15.265 -3.093 3.909 1.00 71.00 112 ALA A C 1
ATOM 912 O O . ALA A 1 112 ? -15.560 -1.935 3.616 1.00 71.00 112 ALA A O 1
ATOM 913 N N . TYR A 1 113 ? -13.999 -3.504 3.986 1.00 85.31 113 TYR A N 1
ATOM 914 C CA . TYR A 1 113 ? -12.886 -2.652 3.579 1.00 85.31 113 TYR A CA 1
ATOM 915 C C . TYR A 1 113 ? -12.830 -2.580 2.054 1.00 85.31 113 TYR A C 1
ATOM 917 O O . TYR A 1 113 ? -12.689 -3.616 1.403 1.00 85.31 113 TYR A O 1
ATOM 925 N N . ASN A 1 114 ? -12.876 -1.379 1.482 1.00 87.81 114 ASN A N 1
ATOM 926 C CA . ASN A 1 114 ? -12.673 -1.200 0.048 1.00 87.81 114 ASN A CA 1
ATOM 927 C C . ASN A 1 114 ? -11.173 -1.264 -0.274 1.00 87.81 114 ASN A C 1
ATOM 929 O O . ASN A 1 114 ? -10.400 -0.498 0.302 1.00 87.81 114 ASN A O 1
ATOM 933 N N . PRO A 1 115 ? -10.719 -2.177 -1.152 1.00 89.19 115 PRO A N 1
ATOM 934 C CA . PRO A 1 115 ? -9.298 -2.315 -1.421 1.00 89.19 115 PRO A CA 1
ATOM 935 C C . PRO A 1 115 ? -8.673 -1.075 -2.055 1.00 89.19 115 PRO A C 1
ATOM 937 O O . PRO A 1 115 ? -9.149 -0.569 -3.070 1.00 89.19 115 PRO A O 1
ATOM 940 N N . ASP A 1 116 ? -7.550 -0.642 -1.488 1.00 89.31 116 ASP A N 1
ATOM 941 C CA . ASP A 1 116 ? -6.790 0.485 -2.013 1.00 89.31 116 ASP A CA 1
ATOM 942 C C . ASP A 1 116 ? -5.943 0.083 -3.225 1.00 89.31 116 ASP A C 1
ATOM 944 O O . ASP A 1 116 ? -5.443 -1.043 -3.339 1.00 89.31 116 ASP A O 1
ATOM 948 N N . LEU A 1 117 ? -5.722 1.057 -4.105 1.00 92.38 117 LEU A N 1
ATOM 949 C CA . LEU A 1 117 ? -4.736 1.011 -5.175 1.00 92.38 117 LEU A CA 1
ATOM 950 C C . LEU A 1 117 ? -3.561 1.899 -4.779 1.00 92.38 117 LEU A C 1
ATOM 952 O O . LEU A 1 117 ? -3.698 3.123 -4.683 1.00 92.38 117 LEU A O 1
ATOM 956 N N . LEU A 1 118 ? -2.393 1.291 -4.574 1.00 92.44 118 LEU A N 1
ATOM 957 C CA . LEU A 1 118 ? -1.161 2.046 -4.363 1.00 92.44 118 LEU A CA 1
ATOM 958 C C . LEU A 1 118 ? -0.475 2.300 -5.700 1.00 92.44 118 LEU A C 1
ATOM 960 O O . LEU A 1 118 ? -0.130 1.366 -6.426 1.00 92.44 118 LEU A O 1
ATOM 964 N N . TRP A 1 119 ? -0.232 3.572 -5.989 1.00 92.12 119 TRP A N 1
ATOM 965 C CA . TRP A 1 119 ? 0.381 4.022 -7.226 1.00 92.12 119 TRP A CA 1
ATOM 966 C C . TRP A 1 119 ? 1.837 4.378 -7.011 1.00 92.12 119 TRP A C 1
ATOM 968 O O . TRP A 1 119 ? 2.191 5.141 -6.109 1.00 92.12 119 TRP A O 1
ATOM 978 N N . PHE A 1 120 ? 2.679 3.893 -7.909 1.00 91.31 120 PHE A N 1
ATOM 979 C CA . PHE A 1 120 ? 4.069 4.282 -8.005 1.00 91.31 120 PHE A CA 1
ATOM 980 C C . PHE A 1 120 ? 4.350 4.804 -9.407 1.00 91.31 120 PHE A C 1
ATOM 982 O O . PHE A 1 120 ? 3.788 4.330 -10.395 1.00 91.31 120 PHE A O 1
ATOM 989 N N . LYS A 1 121 ? 5.259 5.772 -9.496 1.00 90.56 121 LYS A N 1
ATOM 990 C CA . LYS A 1 121 ? 5.712 6.324 -10.771 1.00 90.56 121 LYS A CA 1
ATOM 991 C C . LYS A 1 121 ? 7.226 6.317 -10.872 1.00 90.56 121 LYS A C 1
ATOM 993 O O . LYS A 1 121 ? 7.934 6.393 -9.865 1.00 90.56 121 LYS A O 1
ATOM 998 N N . LYS A 1 122 ? 7.717 6.234 -12.103 1.00 90.19 122 LYS A N 1
ATOM 999 C CA . LYS A 1 122 ? 9.135 6.335 -12.431 1.00 90.19 122 LYS A CA 1
ATOM 1000 C C . LYS A 1 122 ? 9.306 7.098 -13.737 1.00 90.19 122 LYS A C 1
ATOM 1002 O O . LYS A 1 122 ? 8.670 6.756 -14.734 1.00 90.19 122 LYS A O 1
ATOM 1007 N N . LEU A 1 123 ? 10.180 8.100 -13.747 1.00 89.00 123 LEU A N 1
ATOM 1008 C CA . LEU A 1 123 ? 10.685 8.653 -15.003 1.00 89.00 123 LEU A CA 1
ATOM 1009 C C . LEU A 1 123 ? 11.586 7.624 -15.698 1.00 89.00 123 LEU A C 1
ATOM 1011 O O . LEU A 1 123 ? 12.153 6.739 -15.060 1.00 89.00 123 LEU A O 1
ATOM 1015 N N . THR A 1 124 ? 11.759 7.732 -17.011 1.00 84.69 124 THR A N 1
ATOM 1016 C CA . THR A 1 124 ? 12.663 6.833 -17.754 1.00 84.69 124 THR A CA 1
ATOM 1017 C C . THR A 1 124 ? 14.111 6.921 -17.264 1.00 84.69 124 THR A C 1
ATOM 1019 O O . THR A 1 124 ? 14.827 5.924 -17.286 1.00 84.69 124 THR A O 1
ATOM 1022 N N . THR A 1 125 ? 14.515 8.088 -16.766 1.00 86.06 125 THR A N 1
ATOM 1023 C CA . THR A 1 125 ? 15.841 8.368 -16.202 1.00 86.06 125 THR A CA 1
ATOM 1024 C C . THR A 1 125 ? 16.002 7.907 -14.751 1.00 86.06 125 THR A C 1
ATOM 1026 O O . THR A 1 125 ? 17.126 7.755 -14.276 1.00 86.06 125 THR A O 1
ATOM 1029 N N . ASP A 1 126 ? 14.903 7.662 -14.033 1.00 83.12 126 ASP A N 1
ATOM 1030 C CA . ASP A 1 126 ? 14.937 7.255 -12.630 1.00 83.12 126 ASP A CA 1
ATOM 1031 C C . ASP A 1 126 ? 15.303 5.765 -12.506 1.00 83.12 126 ASP A C 1
ATOM 1033 O O . ASP A 1 126 ? 14.783 4.892 -13.211 1.00 83.12 126 ASP A O 1
ATOM 1037 N N . LYS A 1 127 ? 16.162 5.431 -11.535 1.00 82.56 127 LYS A N 1
ATOM 1038 C CA . LYS A 1 127 ? 16.533 4.033 -11.258 1.00 82.56 127 LYS A CA 1
ATOM 1039 C C . LYS A 1 127 ? 15.361 3.232 -10.679 1.00 82.56 127 LYS A C 1
ATOM 1041 O O . LYS A 1 127 ? 15.111 2.112 -11.118 1.00 82.56 127 LYS A O 1
ATOM 1046 N N . ASN A 1 128 ? 14.623 3.821 -9.737 1.00 82.00 128 ASN A N 1
ATOM 1047 C CA . ASN A 1 128 ? 13.607 3.139 -8.929 1.00 82.00 128 ASN A CA 1
ATOM 1048 C C . ASN A 1 128 ? 12.244 3.836 -9.005 1.00 82.00 128 ASN A C 1
ATOM 1050 O O . ASN A 1 128 ? 12.185 5.064 -9.022 1.00 82.00 128 ASN A O 1
ATOM 1054 N N . PHE A 1 129 ? 11.166 3.047 -8.975 1.00 85.38 129 PHE A N 1
ATOM 1055 C CA . PHE A 1 129 ? 9.799 3.537 -8.779 1.00 85.38 129 PHE A CA 1
ATOM 1056 C C . PHE A 1 129 ? 9.651 4.217 -7.419 1.00 85.38 129 PHE A C 1
ATOM 1058 O O . PHE A 1 129 ? 10.143 3.699 -6.422 1.00 85.38 129 PHE A O 1
ATOM 1065 N N . LYS A 1 130 ? 8.936 5.340 -7.371 1.00 86.56 130 LYS A N 1
ATOM 1066 C CA . LYS A 1 130 ? 8.645 6.087 -6.142 1.00 86.56 130 LYS A CA 1
ATOM 1067 C C . LYS A 1 130 ? 7.139 6.054 -5.867 1.00 86.56 130 LYS A C 1
ATOM 1069 O O . LYS A 1 130 ? 6.375 6.136 -6.833 1.00 86.56 130 LYS A O 1
ATOM 1074 N N . PRO A 1 131 ? 6.700 5.965 -4.597 1.00 87.88 131 PRO A N 1
ATOM 1075 C CA . PRO A 1 131 ? 5.292 6.125 -4.252 1.00 87.88 131 PRO A CA 1
ATOM 1076 C C . PRO A 1 131 ? 4.771 7.463 -4.778 1.00 87.88 131 PRO A C 1
ATOM 1078 O O . PRO A 1 131 ? 5.418 8.496 -4.606 1.00 87.88 131 PRO A O 1
ATOM 1081 N N . TRP A 1 132 ? 3.618 7.438 -5.435 1.00 85.88 132 TRP A N 1
ATOM 1082 C CA . TRP A 1 132 ? 3.013 8.609 -6.062 1.00 85.88 132 TRP A CA 1
ATOM 1083 C C . TRP A 1 132 ? 1.696 8.991 -5.400 1.00 85.88 132 TRP A C 1
ATOM 1085 O O . TRP A 1 132 ? 1.498 10.158 -5.074 1.00 85.88 132 TRP A O 1
ATOM 1095 N N . GLY A 1 133 ? 0.822 8.019 -5.161 1.00 87.94 133 GLY A N 1
ATOM 1096 C CA . GLY A 1 133 ? -0.486 8.281 -4.582 1.00 87.94 133 GLY A CA 1
ATOM 1097 C C . GLY A 1 133 ? -1.210 7.007 -4.199 1.00 87.94 133 GLY A C 1
ATOM 1098 O O . GLY A 1 133 ? -0.745 5.899 -4.469 1.00 87.94 133 GLY A O 1
ATOM 1099 N N . VAL A 1 134 ? -2.358 7.190 -3.567 1.00 91.12 134 VAL A N 1
ATOM 1100 C CA . VAL A 1 134 ? -3.272 6.108 -3.218 1.00 91.12 134 VAL A CA 1
ATOM 1101 C C . VAL A 1 134 ? -4.638 6.468 -3.766 1.00 91.12 134 VAL A C 1
ATOM 1103 O O . VAL A 1 134 ? -5.018 7.635 -3.728 1.00 91.12 134 VAL A O 1
ATOM 1106 N N . THR A 1 135 ? -5.373 5.498 -4.289 1.00 92.00 135 THR A N 1
ATOM 1107 C CA . THR A 1 135 ? -6.782 5.697 -4.627 1.00 92.00 135 THR A CA 1
ATOM 1108 C C . THR A 1 135 ? -7.612 4.593 -4.011 1.00 92.00 135 THR A C 1
ATOM 1110 O O . THR A 1 135 ? -7.222 3.431 -4.090 1.00 92.00 135 THR A O 1
ATOM 1113 N N . SER A 1 136 ? -8.756 4.946 -3.445 1.00 89.06 136 SER A N 1
ATOM 1114 C CA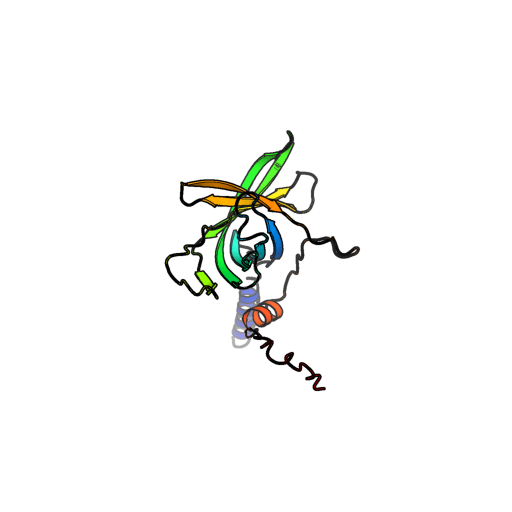 . SER A 1 136 ? -9.723 3.983 -2.926 1.00 89.06 136 SER A CA 1
ATOM 1115 C C . SER A 1 136 ? -11.061 4.194 -3.610 1.00 89.06 136 SER A C 1
ATOM 1117 O O . SER A 1 136 ? -11.398 5.320 -3.990 1.00 89.06 136 SER A O 1
ATOM 1119 N N . GLN A 1 137 ? -11.801 3.109 -3.806 1.00 86.69 137 GLN A N 1
ATOM 1120 C CA . GLN A 1 137 ? -13.156 3.189 -4.326 1.00 86.69 137 GLN A CA 1
ATOM 1121 C C . GLN A 1 137 ? -14.123 3.351 -3.152 1.00 86.69 137 GLN A C 1
ATOM 1123 O O . GLN A 1 137 ? -14.075 2.594 -2.186 1.00 86.69 137 GLN A O 1
ATOM 1128 N N . ASN A 1 138 ? -15.002 4.339 -3.225 1.00 81.25 138 ASN A N 1
ATOM 1129 C CA . ASN A 1 138 ? -16.071 4.549 -2.259 1.00 81.25 138 ASN A CA 1
ATOM 1130 C C . ASN A 1 138 ? -17.220 3.557 -2.488 1.00 81.25 138 ASN A C 1
ATOM 1132 O O . ASN A 1 138 ? -17.326 2.927 -3.541 1.00 81.25 138 ASN A O 1
ATOM 1136 N N . MET A 1 139 ? -18.125 3.447 -1.510 1.00 78.12 139 MET A N 1
ATOM 1137 C CA . MET A 1 139 ? -19.316 2.589 -1.615 1.00 78.12 139 MET A CA 1
ATOM 1138 C C . MET A 1 139 ? -20.247 2.970 -2.778 1.00 78.12 139 MET A C 1
ATOM 1140 O O . MET A 1 139 ? -20.940 2.113 -3.313 1.00 78.12 139 MET A O 1
ATOM 1144 N N . ASP A 1 140 ? -20.249 4.240 -3.185 1.00 81.19 140 ASP A N 1
ATOM 1145 C CA . ASP A 1 140 ? -21.020 4.759 -4.322 1.00 81.19 140 ASP A CA 1
ATOM 1146 C C . ASP A 1 140 ? -20.338 4.514 -5.685 1.00 81.19 140 ASP A C 1
ATOM 1148 O O . ASP A 1 140 ? -20.841 4.934 -6.726 1.00 81.19 140 ASP A O 1
ATOM 1152 N N . GLY A 1 141 ? -19.181 3.842 -5.692 1.00 80.75 141 GLY A N 1
ATOM 1153 C CA . GLY A 1 141 ? -18.393 3.553 -6.885 1.00 80.75 141 GLY A CA 1
ATOM 1154 C C . GLY A 1 141 ? -17.480 4.695 -7.341 1.00 80.75 141 GLY A C 1
ATOM 1155 O O . GLY A 1 141 ? -16.711 4.492 -8.285 1.00 80.75 141 GLY A O 1
ATOM 1156 N N . THR A 1 142 ? -17.519 5.860 -6.684 1.00 85.75 142 THR A N 1
ATOM 1157 C CA . THR A 1 142 ? -16.606 6.978 -6.963 1.00 85.75 142 THR A CA 1
ATOM 1158 C C . THR A 1 142 ? -15.199 6.694 -6.443 1.00 85.75 142 THR A C 1
ATOM 1160 O O . THR A 1 142 ? -14.993 5.826 -5.598 1.00 85.75 142 THR A O 1
ATOM 1163 N N . TRP A 1 143 ? -14.206 7.422 -6.955 1.00 85.19 143 TRP A N 1
ATOM 1164 C CA . TRP A 1 143 ? -12.816 7.279 -6.526 1.00 85.19 143 TRP A CA 1
ATOM 1165 C C . TRP A 1 143 ? -12.395 8.449 -5.648 1.00 85.19 143 TRP A C 1
ATOM 1167 O O . TRP A 1 143 ? -12.577 9.614 -6.013 1.00 85.19 143 TRP A O 1
ATOM 1177 N N . GLU A 1 144 ? -11.781 8.137 -4.511 1.00 87.94 144 GLU A N 1
ATOM 1178 C CA . GLU A 1 144 ? -11.090 9.111 -3.681 1.00 87.94 144 GLU A CA 1
ATOM 1179 C C . GLU A 1 144 ? -9.579 8.989 -3.860 1.00 87.94 144 GLU A C 1
ATOM 1181 O O . GLU A 1 144 ? -9.021 7.890 -3.888 1.00 87.94 144 GLU A O 1
ATOM 1186 N N . GLN A 1 145 ? -8.910 10.137 -3.964 1.00 89.75 145 GLN A N 1
ATOM 1187 C CA . GLN A 1 145 ? -7.461 10.214 -4.035 1.00 89.75 145 GLN A CA 1
ATOM 1188 C C . GLN A 1 145 ? -6.883 10.541 -2.658 1.00 89.75 145 GLN A C 1
ATOM 1190 O O . GLN A 1 145 ? -7.140 11.602 -2.087 1.00 89.75 145 GLN A O 1
ATOM 1195 N N . GLY A 1 146 ? -6.065 9.626 -2.154 1.00 86.12 146 GLY A N 1
ATOM 1196 C CA . GLY A 1 146 ? -5.258 9.805 -0.963 1.00 86.12 146 GLY A CA 1
ATOM 1197 C C . GLY A 1 146 ? -3.913 10.459 -1.270 1.00 86.12 146 GLY A C 1
ATOM 1198 O O . GLY A 1 146 ? -3.341 10.323 -2.359 1.00 86.12 146 GLY A O 1
ATOM 1199 N N . LYS A 1 147 ? -3.380 11.158 -0.270 1.00 86.31 147 LYS A N 1
ATOM 1200 C CA . LYS A 1 147 ? -2.065 11.791 -0.297 1.00 86.31 147 LYS A CA 1
ATOM 1201 C C . LYS A 1 147 ? -1.079 10.954 0.506 1.00 86.31 147 LYS A C 1
ATOM 1203 O O . LYS A 1 147 ? -1.306 10.655 1.674 1.00 86.31 147 LYS A O 1
ATOM 1208 N N . THR A 1 148 ? 0.051 10.612 -0.105 1.00 84.38 148 THR A N 1
ATOM 1209 C CA . THR A 1 148 ? 1.141 9.924 0.593 1.00 84.38 148 THR A CA 1
ATOM 1210 C C . THR A 1 148 ? 1.807 10.868 1.596 1.00 84.38 148 THR A C 1
ATOM 1212 O O . THR A 1 148 ? 2.287 11.941 1.232 1.00 84.38 148 THR A O 1
ATOM 1215 N N . ILE A 1 149 ? 1.888 10.439 2.852 1.00 81.12 149 ILE A N 1
ATOM 1216 C CA . ILE A 1 149 ? 2.607 11.105 3.936 1.00 81.12 149 ILE A CA 1
ATOM 1217 C C . ILE A 1 149 ? 3.926 10.350 4.106 1.00 81.12 149 ILE A C 1
ATOM 1219 O O . ILE A 1 149 ? 3.993 9.331 4.791 1.00 81.12 149 ILE A O 1
ATOM 1223 N N . MET A 1 150 ? 4.989 10.786 3.436 1.00 61.09 150 MET A N 1
ATOM 1224 C CA . MET A 1 150 ? 6.295 10.147 3.622 1.00 61.09 150 MET A CA 1
ATOM 1225 C C . MET A 1 150 ? 6.777 10.368 5.068 1.00 61.09 150 MET A C 1
ATOM 1227 O O . MET A 1 150 ? 6.747 11.511 5.531 1.00 61.09 150 MET A O 1
ATOM 1231 N N . PRO A 1 151 ? 7.254 9.346 5.806 1.00 46.00 151 PRO A N 1
ATOM 1232 C CA . PRO A 1 151 ? 8.143 9.620 6.925 1.00 46.00 151 PRO A CA 1
ATOM 1233 C C . PRO A 1 151 ? 9.467 10.170 6.377 1.00 46.00 151 PRO A C 1
ATOM 1235 O O . PRO A 1 151 ? 9.887 9.805 5.277 1.00 46.00 151 PRO A O 1
ATOM 1238 N N . ALA A 1 152 ? 10.104 11.060 7.143 1.00 34.25 152 ALA A N 1
ATOM 1239 C CA . ALA A 1 152 ? 11.408 11.628 6.830 1.00 34.25 152 ALA A CA 1
ATOM 1240 C C . ALA A 1 152 ? 12.374 10.537 6.348 1.00 34.25 152 ALA A C 1
ATOM 1242 O O . ALA A 1 152 ? 12.580 9.528 7.024 1.00 34.25 152 ALA A O 1
ATOM 1243 N N . THR A 1 153 ? 12.961 10.754 5.172 1.00 35.19 153 THR A N 1
ATOM 1244 C CA . THR A 1 153 ? 14.124 10.014 4.695 1.00 35.19 153 THR A CA 1
ATOM 1245 C C . THR A 1 153 ? 15.154 10.018 5.819 1.00 35.19 153 THR A C 1
ATOM 1247 O O . THR A 1 153 ? 15.668 11.083 6.156 1.00 35.19 153 THR A O 1
ATOM 1250 N N . ILE A 1 154 ? 15.445 8.868 6.432 1.00 35.84 154 ILE A N 1
ATOM 1251 C CA . ILE A 1 154 ? 16.593 8.777 7.336 1.00 35.84 154 ILE A CA 1
ATOM 1252 C C . ILE A 1 154 ? 17.816 9.104 6.465 1.00 35.84 154 ILE A C 1
ATOM 1254 O O . ILE A 1 154 ? 18.057 8.387 5.486 1.00 35.84 154 ILE A O 1
ATOM 1258 N N . PRO A 1 155 ? 18.558 10.194 6.734 1.00 28.56 155 PRO A N 1
ATOM 1259 C CA . PRO A 1 155 ? 19.699 10.555 5.908 1.00 28.56 155 PRO A CA 1
ATOM 1260 C C . PRO A 1 155 ? 20.733 9.424 6.012 1.00 28.56 155 PRO A C 1
ATOM 1262 O O . PRO A 1 155 ? 21.186 9.089 7.101 1.00 28.56 155 PRO A O 1
ATOM 1265 N N . GLY A 1 156 ? 21.025 8.775 4.880 1.00 33.25 156 GLY A N 1
ATOM 1266 C CA . GLY A 1 156 ? 21.863 7.566 4.794 1.00 33.25 156 GLY A CA 1
ATOM 1267 C C . GLY A 1 156 ? 21.118 6.270 4.435 1.00 33.25 156 GLY A C 1
ATOM 1268 O O . GLY A 1 156 ? 21.754 5.287 4.068 1.00 33.25 156 GLY A O 1
ATOM 1269 N N . LEU A 1 157 ? 19.781 6.268 4.453 1.00 36.09 157 LEU A N 1
ATOM 1270 C CA . LEU A 1 157 ? 18.917 5.149 4.059 1.00 36.09 157 LEU A CA 1
ATOM 1271 C C . LEU A 1 157 ? 17.854 5.674 3.086 1.00 36.09 157 LEU A C 1
ATOM 1273 O O . LEU A 1 157 ? 16.777 6.113 3.483 1.00 36.09 157 LEU A O 1
ATOM 1277 N N . GLY A 1 158 ? 18.185 5.669 1.790 1.00 30.14 158 GLY A N 1
ATOM 1278 C CA . GLY A 1 158 ? 17.272 6.078 0.722 1.00 30.14 158 GLY A CA 1
ATOM 1279 C C . GLY A 1 158 ? 15.944 5.329 0.829 1.00 30.14 158 GLY A C 1
ATOM 1280 O O . GLY A 1 158 ? 15.909 4.109 0.694 1.00 30.14 158 GLY A O 1
ATOM 1281 N N . ALA A 1 159 ? 14.872 6.070 1.111 1.00 38.44 159 ALA A N 1
ATOM 1282 C CA . ALA A 1 159 ? 13.546 5.578 1.459 1.00 38.44 159 ALA A CA 1
ATOM 1283 C C . ALA A 1 159 ? 12.854 4.828 0.305 1.00 38.44 159 ALA A C 1
ATOM 1285 O O . ALA A 1 159 ? 12.004 5.361 -0.396 1.00 38.44 159 ALA A O 1
ATOM 1286 N N . ILE A 1 160 ? 13.248 3.568 0.148 1.00 40.91 160 ILE A N 1
ATOM 1287 C CA . ILE A 1 160 ? 12.474 2.376 -0.195 1.00 40.91 160 ILE A CA 1
ATOM 1288 C C . ILE A 1 160 ? 13.218 1.294 0.584 1.00 40.91 160 ILE A C 1
ATOM 1290 O O . ILE A 1 160 ? 14.390 1.059 0.290 1.00 40.91 160 ILE A O 1
ATOM 1294 N N . ILE A 1 161 ? 12.608 0.644 1.578 1.00 39.34 161 ILE A N 1
ATOM 1295 C CA . ILE A 1 161 ? 13.250 -0.515 2.216 1.00 39.34 161 ILE A CA 1
ATOM 1296 C C . ILE A 1 161 ? 13.205 -1.678 1.218 1.00 39.34 161 ILE A C 1
ATOM 1298 O O . ILE A 1 161 ? 12.484 -2.651 1.383 1.00 39.34 161 ILE A O 1
ATOM 1302 N N . ARG A 1 162 ? 14.018 -1.625 0.160 1.00 38.94 162 ARG A N 1
ATOM 1303 C CA . ARG A 1 162 ? 14.329 -2.805 -0.643 1.00 38.94 162 ARG A CA 1
ATOM 1304 C C . ARG A 1 162 ? 15.272 -3.680 0.182 1.00 38.94 162 ARG A C 1
ATOM 1306 O O . ARG A 1 162 ? 16.441 -3.840 -0.144 1.00 38.94 162 ARG A O 1
ATOM 1313 N N . MET A 1 163 ? 14.774 -4.209 1.296 1.00 39.34 163 MET A N 1
ATOM 1314 C CA . MET A 1 163 ? 15.396 -5.345 1.949 1.00 39.34 163 MET A CA 1
ATOM 1315 C C . MET A 1 163 ? 15.117 -6.536 1.047 1.00 39.34 163 MET A C 1
ATOM 1317 O O . MET A 1 163 ? 14.013 -7.074 1.039 1.00 39.34 163 MET A O 1
ATOM 1321 N N . GLN A 1 164 ? 16.119 -6.926 0.266 1.00 43.41 164 GLN A N 1
ATOM 1322 C CA . GLN A 1 164 ? 16.153 -8.259 -0.308 1.00 43.41 164 GLN A CA 1
ATOM 1323 C C . GLN A 1 164 ? 16.371 -9.223 0.859 1.00 43.41 164 GLN A C 1
ATOM 1325 O O . GLN A 1 164 ? 17.499 -9.483 1.274 1.00 43.41 164 GLN A O 1
ATOM 1330 N N . LEU A 1 165 ? 15.270 -9.642 1.479 1.00 44.88 165 LEU A N 1
ATOM 1331 C CA . LEU A 1 165 ? 15.316 -10.541 2.618 1.00 44.88 165 LEU A CA 1
ATOM 1332 C C . LEU A 1 165 ? 15.729 -11.933 2.149 1.00 44.88 165 LEU A C 1
ATOM 1334 O O . LEU A 1 165 ? 15.211 -12.458 1.165 1.00 44.88 165 LEU A O 1
ATOM 1338 N N . SER A 1 166 ? 16.642 -12.551 2.889 1.00 47.62 166 SER A N 1
ATOM 1339 C CA . SER A 1 166 ? 16.933 -13.970 2.719 1.00 47.62 166 SER A CA 1
ATOM 1340 C C . SER A 1 166 ? 15.703 -14.817 3.092 1.00 47.62 166 SER A C 1
ATOM 1342 O O . SER A 1 166 ? 14.925 -14.415 3.967 1.00 47.62 166 SER A O 1
ATOM 1344 N N . PRO A 1 167 ? 15.538 -16.026 2.521 1.00 46.91 167 PRO A N 1
ATOM 1345 C CA . PRO A 1 167 ? 14.444 -16.940 2.874 1.00 46.91 167 PRO A CA 1
ATOM 1346 C C . PRO A 1 167 ? 14.280 -17.173 4.387 1.00 46.91 167 PRO A C 1
ATOM 1348 O O . PRO A 1 167 ? 13.159 -17.283 4.880 1.00 46.91 167 PRO A O 1
ATOM 1351 N N . LYS A 1 168 ? 15.384 -17.162 5.150 1.00 47.97 168 LYS A N 1
ATOM 1352 C CA . LYS A 1 168 ? 15.370 -17.281 6.619 1.00 47.97 168 LYS A CA 1
ATOM 1353 C C . LYS A 1 168 ? 14.716 -16.079 7.311 1.00 47.97 168 LYS A C 1
ATOM 1355 O O . LYS A 1 168 ? 13.957 -16.261 8.255 1.00 47.97 168 LYS A O 1
ATOM 1360 N N . GLN A 1 169 ? 14.971 -14.861 6.833 1.00 49.47 169 GLN A N 1
ATOM 1361 C CA . GLN A 1 169 ? 14.363 -13.645 7.388 1.00 49.47 169 GLN A CA 1
ATOM 1362 C C . GLN A 1 169 ? 12.871 -13.554 7.053 1.00 49.47 169 GLN A C 1
ATOM 1364 O O . GLN A 1 169 ? 12.088 -13.082 7.872 1.00 49.47 169 GLN A O 1
ATOM 1369 N N . ILE A 1 170 ? 12.472 -14.048 5.877 1.00 48.94 170 ILE A N 1
ATOM 1370 C CA . ILE A 1 170 ? 11.062 -14.147 5.475 1.00 48.94 170 ILE A CA 1
ATOM 1371 C C . ILE A 1 170 ? 10.316 -15.122 6.388 1.00 48.94 170 ILE A C 1
ATOM 1373 O O . ILE A 1 170 ? 9.267 -14.766 6.917 1.00 48.94 170 ILE A O 1
ATOM 1377 N N . GLN A 1 171 ? 10.878 -16.308 6.649 1.00 46.94 171 GLN A N 1
ATOM 1378 C CA . GLN A 1 171 ? 10.290 -17.258 7.599 1.00 46.94 171 GLN A CA 1
ATOM 1379 C C . GLN A 1 171 ? 10.177 -16.667 9.006 1.00 46.94 171 GLN A C 1
ATOM 1381 O O . GLN A 1 171 ? 9.142 -16.828 9.638 1.00 46.94 171 GLN A O 1
ATOM 1386 N N . GLN A 1 172 ? 11.187 -15.920 9.458 1.00 55.41 172 GLN A N 1
ATOM 1387 C CA . GLN A 1 172 ? 11.169 -15.267 10.765 1.00 55.41 172 GLN A CA 1
ATOM 1388 C C . GLN A 1 172 ? 10.085 -14.180 10.861 1.00 55.41 172 GLN A C 1
ATOM 1390 O O . GLN A 1 172 ? 9.395 -14.103 11.869 1.00 55.41 172 GLN A O 1
ATOM 1395 N N . LEU A 1 173 ? 9.881 -13.375 9.812 1.00 48.53 173 LEU A N 1
ATOM 1396 C CA . LEU A 1 173 ? 8.810 -12.369 9.742 1.00 48.53 173 LEU A CA 1
ATOM 1397 C C . LEU A 1 173 ? 7.410 -12.994 9.703 1.00 48.53 173 LEU A C 1
ATOM 1399 O O . LEU A 1 173 ? 6.493 -12.470 10.334 1.00 48.53 173 LEU A O 1
ATOM 1403 N N . LEU A 1 174 ? 7.254 -14.111 8.991 1.00 45.50 174 LEU A N 1
ATOM 1404 C CA . LEU A 1 174 ? 6.002 -14.868 8.926 1.00 45.50 174 LEU A CA 1
ATOM 1405 C C . LEU A 1 174 ? 5.714 -15.644 10.224 1.00 45.50 174 LEU A C 1
ATOM 1407 O O . LEU A 1 174 ? 4.553 -15.919 10.511 1.00 45.50 174 LEU A O 1
ATOM 1411 N N . SER A 1 175 ? 6.745 -15.970 11.016 1.00 41.66 175 SER A N 1
ATOM 1412 C CA . SER A 1 175 ? 6.634 -16.741 12.261 1.00 41.66 175 SER A CA 1
ATOM 1413 C C . SER A 1 175 ? 6.582 -15.896 13.537 1.00 41.66 175 SER A C 1
ATOM 1415 O O . SER A 1 175 ? 6.531 -16.468 14.624 1.00 41.66 175 SER A O 1
ATOM 1417 N N . LEU A 1 176 ? 6.658 -14.561 13.458 1.00 41.47 176 LEU A N 1
ATOM 1418 C CA . LEU A 1 176 ? 6.575 -13.705 14.645 1.00 41.47 176 LEU A CA 1
ATOM 1419 C C . LEU A 1 176 ? 5.151 -13.759 15.230 1.00 41.47 176 LEU A C 1
ATOM 1421 O O . LEU A 1 176 ? 4.222 -13.262 14.586 1.00 41.47 176 LEU A O 1
ATOM 1425 N N . PRO A 1 177 ? 4.943 -14.295 16.453 1.00 38.00 177 PRO A N 1
ATOM 1426 C CA . PRO A 1 177 ? 3.664 -14.144 17.128 1.00 38.00 177 PRO A CA 1
ATOM 1427 C C . PRO A 1 177 ? 3.410 -12.656 17.380 1.00 38.00 177 PRO A C 1
ATOM 1429 O O . PRO A 1 177 ? 4.318 -11.917 17.776 1.00 38.00 177 PRO A O 1
ATOM 1432 N N . LEU A 1 178 ? 2.167 -12.219 17.150 1.00 41.72 178 LEU A N 1
ATOM 1433 C CA . LEU A 1 178 ? 1.684 -10.886 17.504 1.00 41.72 178 LEU A CA 1
ATOM 1434 C C . LEU A 1 178 ? 1.997 -10.642 18.980 1.00 41.72 178 LEU A C 1
ATOM 1436 O O . LEU A 1 178 ? 1.287 -11.110 19.867 1.00 41.72 178 LEU A O 1
ATOM 1440 N N . ARG A 1 179 ? 3.077 -9.911 19.260 1.00 32.59 179 ARG A N 1
ATOM 1441 C CA . ARG A 1 179 ? 3.378 -9.470 20.615 1.00 32.59 179 ARG A CA 1
ATOM 1442 C C . ARG A 1 179 ? 2.339 -8.407 20.964 1.00 32.59 179 ARG A C 1
ATOM 1444 O O . ARG A 1 179 ? 2.552 -7.220 20.731 1.00 32.59 179 ARG A O 1
ATOM 1451 N N . GLN A 1 180 ? 1.199 -8.847 21.497 1.00 35.69 180 GLN A N 1
ATOM 1452 C CA . GLN A 1 180 ? 0.320 -8.018 22.309 1.00 35.69 180 GLN A CA 1
ATOM 1453 C C . GLN A 1 180 ? 1.177 -7.485 23.456 1.00 35.69 180 GLN A C 1
ATOM 1455 O O . GLN A 1 180 ? 1.392 -8.151 24.466 1.00 35.69 180 GLN A O 1
ATOM 1460 N N . LYS A 1 181 ? 1.714 -6.273 23.307 1.00 34.59 181 LYS A N 1
ATOM 1461 C CA . LYS A 1 181 ? 2.030 -5.480 24.487 1.00 34.59 181 LYS A CA 1
ATOM 1462 C C . LYS A 1 181 ? 0.685 -5.073 25.072 1.00 34.59 181 LYS A C 1
ATOM 1464 O O . LYS A 1 181 ? 0.087 -4.098 24.631 1.00 34.59 181 LYS A O 1
ATOM 1469 N N . SER A 1 182 ? 0.207 -5.879 26.017 1.00 31.50 182 SER A N 1
ATOM 1470 C CA . SER A 1 182 ? -0.757 -5.441 27.016 1.00 31.50 182 SER A CA 1
ATOM 1471 C C . SER A 1 182 ? -0.214 -4.157 27.645 1.00 31.50 182 SER A C 1
ATOM 1473 O O . SER A 1 182 ? 0.828 -4.173 28.301 1.00 31.50 182 SER A O 1
ATOM 1475 N N . ILE A 1 183 ? -0.867 -3.031 27.373 1.00 35.62 183 ILE A N 1
ATOM 1476 C CA . ILE A 1 183 ? -0.671 -1.797 28.126 1.00 35.62 183 ILE A CA 1
ATOM 1477 C C . ILE A 1 183 ? -1.726 -1.839 29.229 1.00 35.62 183 ILE A C 1
ATOM 1479 O O . ILE A 1 183 ? -2.829 -1.327 29.076 1.00 35.62 183 ILE A O 1
ATOM 1483 N N . SER A 1 184 ? -1.399 -2.513 30.328 1.00 38.72 184 SER A N 1
ATOM 1484 C CA . SER A 1 184 ? -2.192 -2.506 31.556 1.00 38.72 184 SER A CA 1
ATOM 1485 C C . SER A 1 184 ? -1.263 -2.393 32.764 1.00 38.72 184 SER A C 1
ATOM 1487 O O . SER A 1 184 ? -1.064 -3.366 33.482 1.00 38.72 184 SER A O 1
ATOM 1489 N N . SER A 1 185 ? -0.651 -1.222 32.969 1.00 37.88 185 SER A N 1
ATOM 1490 C CA . SER A 1 185 ? -0.061 -0.842 34.267 1.00 37.88 185 SER A CA 1
ATOM 1491 C C . SER A 1 185 ? 0.396 0.625 34.289 1.00 37.88 185 SER A C 1
ATOM 1493 O O . SER A 1 185 ? 1.579 0.898 34.447 1.00 37.88 185 SER A O 1
ATOM 1495 N N . TRP A 1 186 ? -0.525 1.576 34.115 1.00 28.19 186 TRP A N 1
ATOM 1496 C CA . TRP A 1 186 ? -0.308 2.975 34.521 1.00 28.19 186 TRP A CA 1
ATOM 1497 C C . TRP A 1 186 ? -1.631 3.571 35.022 1.00 28.19 186 TRP A C 1
ATOM 1499 O O . TRP A 1 186 ? -2.173 4.504 34.448 1.00 28.19 186 TRP A O 1
ATOM 1509 N N . TRP A 1 187 ? -2.168 2.985 36.092 1.00 29.66 187 TRP A N 1
ATOM 1510 C CA . TRP A 1 187 ? -3.078 3.676 37.004 1.00 29.66 187 TRP A CA 1
ATOM 1511 C C . TRP A 1 187 ? -2.497 3.536 38.406 1.00 29.66 187 TRP A C 1
ATOM 1513 O O . TRP A 1 187 ? -2.724 2.543 39.088 1.00 29.66 187 TRP A O 1
ATOM 1523 N N . GLN A 1 188 ? -1.705 4.522 38.809 1.00 32.03 188 GLN A N 1
ATOM 1524 C CA . GLN A 1 188 ? -1.487 4.846 40.214 1.00 32.03 188 GLN A CA 1
ATOM 1525 C C . GLN A 1 188 ? -1.624 6.362 40.338 1.00 32.03 188 GLN A C 1
ATOM 1527 O O . GLN A 1 188 ? -0.674 7.118 40.174 1.00 32.03 188 GLN A O 1
ATOM 1532 N N . THR A 1 189 ? -2.859 6.801 40.555 1.00 40.53 189 THR A N 1
ATOM 1533 C CA . THR A 1 189 ? -3.169 8.083 41.191 1.00 40.53 189 THR A CA 1
ATOM 1534 C C . THR A 1 189 ? -2.711 8.033 42.649 1.00 40.53 189 THR A C 1
ATOM 1536 O O . THR A 1 189 ? -3.115 7.103 43.352 1.00 40.53 189 THR A O 1
ATOM 1539 N N . PRO A 1 190 ? -1.964 9.021 43.162 1.00 35.06 190 PRO A N 1
ATOM 1540 C CA . PRO A 1 190 ? -1.953 9.288 44.587 1.00 35.06 190 PRO A CA 1
ATOM 1541 C C . PRO A 1 190 ? -3.221 10.061 44.957 1.00 35.06 190 PRO A C 1
ATOM 1543 O O . PRO A 1 190 ? -3.534 11.098 44.371 1.00 35.06 190 PRO A O 1
ATOM 1546 N N . MET A 1 191 ? -3.948 9.530 45.937 1.00 33.56 191 MET A N 1
ATOM 1547 C CA . MET A 1 191 ? -4.965 10.263 46.678 1.00 33.56 191 MET A CA 1
ATOM 1548 C C . MET A 1 191 ? -4.309 11.431 47.421 1.00 33.56 191 MET A C 1
ATOM 1550 O O . MET A 1 191 ? -3.335 11.225 48.141 1.00 33.56 191 MET A O 1
ATOM 1554 N N . ILE A 1 192 ? -4.880 12.627 47.295 1.00 41.59 192 ILE A N 1
ATOM 1555 C CA . ILE A 1 192 ? -4.704 13.696 48.279 1.00 41.59 192 ILE A CA 1
ATOM 1556 C C . ILE A 1 192 ? -5.978 13.693 49.127 1.00 41.59 192 ILE A C 1
ATOM 1558 O O . ILE A 1 192 ? -7.078 13.883 48.613 1.00 41.59 192 ILE A O 1
ATOM 1562 N N . HIS A 1 193 ? -5.819 13.370 50.407 1.00 42.41 193 HIS A N 1
ATOM 1563 C CA . HIS A 1 193 ? -6.788 13.619 51.470 1.00 42.41 193 HIS A CA 1
ATOM 1564 C C . HIS A 1 193 ? -6.334 14.865 52.232 1.00 42.41 193 HIS A C 1
ATOM 1566 O O . HIS A 1 193 ? -5.139 14.964 52.503 1.00 42.41 193 HIS A O 1
ATOM 1572 N N . GLY A 1 194 ? -7.297 15.697 52.644 1.00 42.16 194 GLY A N 1
ATOM 1573 C CA . GLY A 1 194 ? -7.173 16.611 53.788 1.00 42.16 194 GLY A CA 1
ATOM 1574 C C . GLY A 1 194 ? -6.434 17.906 53.522 1.00 42.16 194 GLY A C 1
ATOM 1575 O O . GLY A 1 194 ? -5.188 17.877 53.554 1.00 42.16 194 GLY A O 1
#

Secondary structure (DSSP, 8-state):
-HHHHHHHHHHHHHHHTT--PPPEEEEEEEEESS-TTS--EEEEEEE-TTSEEEEEEEEE-TTS--EEEEEEEEEEEEEEEEETTEEEEEEEEEEEEEEEEEE--S--S--PPPPPEEEEEEETT-SS-EEEEEEEE-TTS-EEEEEE------TTS-SS------HHHHHHHHT-------------PPP---

Radius of gyration: 22.35 Å; chains: 1; bounding box: 50×64×74 Å

pLDDT: mean 75.24, std 21.17, range [28.19, 95.69]

Foldseek 3Di:
DVVVVVVVVVVVVVVVPPPQWFKFWFWWKWAFPPPQQWGIKIKIWIDTNPQKTKIWIWTATPVRQWIWIKIFIWGKDWDWDQDPNAIKIKIKTWTDDIDTPDTRDPDPPDPDDFTKIWMWIDHPPGPDTDTDWIWTQDPVRDITTMDIDDDDDPVVHGPGRSPRDDPVVVVVVVPDDPPPPPPPDPDDDDDDDD